Protein AF-A0A6L5Y084-F1 (afdb_monomer)

Structure (mmCIF, N/CA/C/O backbone):
data_AF-A0A6L5Y084-F1
#
_entry.id   AF-A0A6L5Y084-F1
#
loop_
_atom_site.group_PDB
_atom_site.id
_atom_site.type_symbol
_atom_site.label_atom_id
_atom_site.label_alt_id
_atom_site.label_comp_id
_atom_site.label_asym_id
_atom_site.label_entity_id
_atom_site.label_seq_id
_atom_site.pdbx_PDB_ins_code
_atom_site.Cartn_x
_atom_site.Cartn_y
_atom_site.Cartn_z
_atom_site.occupancy
_atom_site.B_iso_or_equiv
_atom_site.auth_seq_id
_atom_site.auth_comp_id
_atom_site.auth_asym_id
_atom_site.auth_atom_id
_atom_site.pdbx_PDB_model_num
ATOM 1 N N . MET A 1 1 ? 17.653 -14.597 -2.635 1.00 29.14 1 MET A N 1
ATOM 2 C CA . MET A 1 1 ? 18.923 -14.516 -1.886 1.00 29.14 1 MET A CA 1
ATOM 3 C C . MET A 1 1 ? 18.985 -13.162 -1.199 1.00 29.14 1 MET A C 1
ATOM 5 O O . MET A 1 1 ? 18.873 -12.150 -1.875 1.00 29.14 1 MET A O 1
ATOM 9 N N . LEU A 1 2 ? 19.040 -13.162 0.133 1.00 30.45 2 LEU A N 1
ATOM 10 C CA . LEU A 1 2 ? 19.112 -11.981 1.000 1.00 30.45 2 LEU A CA 1
ATOM 11 C C . LEU A 1 2 ? 20.546 -11.903 1.530 1.00 30.45 2 LEU A C 1
ATOM 13 O O . LEU A 1 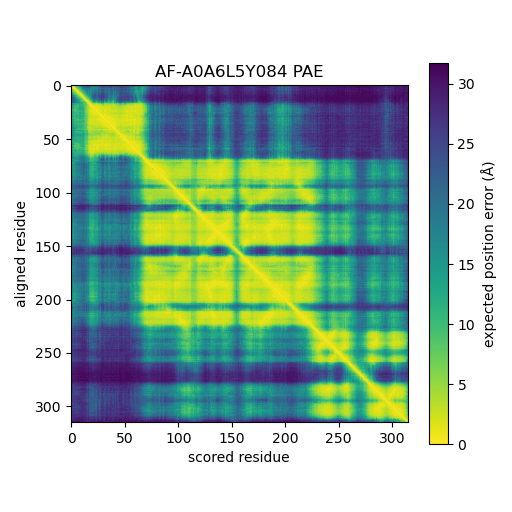2 ? 20.962 -12.820 2.231 1.00 30.45 2 LEU A O 1
ATOM 17 N N . TYR A 1 3 ? 21.288 -10.842 1.216 1.00 34.22 3 TYR A N 1
ATOM 18 C CA . TYR A 1 3 ? 22.615 -10.617 1.793 1.00 34.22 3 TYR A CA 1
ATOM 19 C C . TYR A 1 3 ? 22.660 -9.248 2.476 1.00 34.22 3 TYR A C 1
ATOM 21 O O . TYR A 1 3 ? 22.387 -8.220 1.858 1.00 34.22 3 TYR A O 1
ATOM 29 N N . GLU A 1 4 ? 22.985 -9.245 3.773 1.00 34.53 4 GLU A N 1
ATOM 30 C CA . GLU A 1 4 ? 23.315 -8.037 4.530 1.00 34.53 4 GLU A CA 1
ATOM 31 C C . GLU A 1 4 ? 24.694 -7.524 4.081 1.00 34.53 4 GLU A C 1
ATOM 33 O O . GLU A 1 4 ? 25.704 -8.200 4.268 1.00 34.53 4 GLU A O 1
ATOM 38 N N . THR A 1 5 ? 24.785 -6.306 3.544 1.00 37.38 5 THR A N 1
ATOM 39 C CA . THR A 1 5 ? 26.090 -5.655 3.344 1.00 37.38 5 THR A CA 1
ATOM 40 C C . THR A 1 5 ? 26.639 -5.198 4.700 1.00 37.38 5 THR A C 1
ATOM 42 O O . THR A 1 5 ? 26.037 -4.347 5.368 1.00 37.38 5 THR A O 1
ATOM 45 N N . TYR A 1 6 ? 27.792 -5.723 5.122 1.00 36.09 6 TYR A N 1
ATOM 46 C CA . TYR A 1 6 ? 28.496 -5.230 6.306 1.00 36.09 6 TYR A CA 1
ATOM 47 C C . TYR A 1 6 ? 29.017 -3.809 6.047 1.00 36.09 6 TYR A C 1
ATOM 49 O O . TYR A 1 6 ? 29.850 -3.586 5.174 1.00 36.09 6 TYR A O 1
ATOM 57 N N . LYS A 1 7 ? 28.551 -2.830 6.838 1.00 40.09 7 LYS A N 1
ATOM 58 C CA . LYS A 1 7 ? 29.110 -1.466 6.867 1.00 40.09 7 LYS A CA 1
ATOM 59 C C . LYS A 1 7 ? 30.552 -1.507 7.388 1.00 40.09 7 LYS A C 1
ATOM 61 O O . LYS A 1 7 ? 30.785 -1.295 8.577 1.00 40.09 7 LYS A O 1
ATOM 66 N N . LEU A 1 8 ? 31.520 -1.735 6.509 1.00 36.44 8 LEU A N 1
ATOM 67 C CA . LEU A 1 8 ? 32.935 -1.504 6.784 1.00 36.44 8 LEU A CA 1
ATOM 68 C C . LEU A 1 8 ? 33.363 -0.197 6.116 1.00 36.44 8 LEU A C 1
ATOM 70 O O . LEU A 1 8 ? 33.495 -0.111 4.903 1.00 36.44 8 LEU A O 1
ATOM 74 N N . GLY A 1 9 ? 33.573 0.830 6.943 1.00 35.22 9 GLY A N 1
ATOM 75 C CA . GLY A 1 9 ? 34.241 2.068 6.538 1.00 35.22 9 GLY A CA 1
ATOM 76 C C . GLY A 1 9 ? 33.390 3.322 6.693 1.00 35.22 9 GLY A C 1
ATOM 77 O O . GLY A 1 9 ? 32.729 3.779 5.766 1.00 35.22 9 GLY A O 1
ATOM 78 N N . LYS A 1 10 ? 33.477 3.953 7.868 1.00 38.12 10 LYS A N 1
ATOM 79 C CA . LYS A 1 10 ? 33.199 5.386 8.014 1.00 38.12 10 LYS A CA 1
ATOM 80 C C . LYS A 1 10 ? 34.168 6.150 7.104 1.00 38.12 10 LYS A C 1
ATOM 82 O O . LYS A 1 10 ? 35.310 6.339 7.495 1.00 38.12 10 LYS A O 1
ATOM 87 N N . ASN A 1 11 ? 33.719 6.631 5.948 1.00 34.44 11 ASN A N 1
ATOM 88 C CA . ASN A 1 11 ? 34.348 7.776 5.292 1.00 34.44 11 ASN A CA 1
ATOM 89 C C . ASN A 1 11 ? 33.281 8.748 4.781 1.00 34.44 11 ASN A C 1
ATOM 91 O O . ASN A 1 11 ? 32.444 8.445 3.935 1.00 34.44 11 ASN A O 1
ATOM 95 N N . ARG A 1 12 ? 33.302 9.933 5.394 1.00 35.62 12 ARG A N 1
ATOM 96 C CA . ARG A 1 12 ? 32.398 11.061 5.182 1.00 35.62 12 ARG A CA 1
ATOM 97 C C . ARG A 1 12 ? 32.746 11.780 3.864 1.00 35.62 12 ARG A C 1
ATOM 99 O O . ARG A 1 12 ? 33.407 12.804 3.925 1.00 35.62 12 ARG A O 1
ATOM 106 N N . SER A 1 13 ? 32.332 11.271 2.696 1.00 41.56 13 SER A N 1
ATOM 107 C CA . SER A 1 13 ? 32.215 12.077 1.447 1.00 41.56 13 SER A CA 1
ATOM 108 C C . SER A 1 13 ? 31.527 11.360 0.265 1.00 41.56 13 SER A C 1
ATOM 110 O O . SER A 1 13 ? 31.781 11.662 -0.897 1.00 41.56 13 SER A O 1
ATOM 112 N N . ASP A 1 14 ? 30.631 10.406 0.518 1.00 45.03 14 ASP A N 1
ATOM 113 C CA . ASP A 1 14 ? 30.193 9.428 -0.494 1.00 45.03 14 ASP A CA 1
ATOM 114 C C . ASP A 1 14 ? 28.934 9.813 -1.302 1.00 45.03 14 ASP A C 1
ATOM 116 O O . ASP A 1 14 ? 28.165 8.952 -1.718 1.00 45.03 14 ASP A O 1
ATOM 120 N N . LYS A 1 15 ? 28.688 11.109 -1.537 1.00 41.44 15 LYS A N 1
ATOM 121 C CA . LYS A 1 15 ? 27.425 11.568 -2.154 1.00 41.44 15 LYS A CA 1
ATOM 122 C C . LYS A 1 15 ? 27.292 11.326 -3.671 1.00 41.44 15 LYS A C 1
ATOM 124 O O . LYS A 1 15 ? 26.208 11.549 -4.189 1.00 41.44 15 LYS A O 1
ATOM 129 N N . LEU A 1 16 ? 28.327 10.860 -4.385 1.00 44.44 16 LEU A N 1
ATOM 130 C CA . LEU A 1 16 ? 28.289 10.716 -5.859 1.00 44.44 16 LEU A CA 1
ATOM 131 C C . LEU A 1 16 ? 29.038 9.493 -6.435 1.00 44.44 16 LEU A C 1
ATOM 133 O O . LEU A 1 16 ? 29.360 9.466 -7.622 1.00 44.44 16 LEU A O 1
ATOM 137 N N . LYS A 1 17 ? 29.350 8.459 -5.645 1.00 65.12 17 LYS A N 1
ATOM 138 C CA . LYS A 1 17 ? 30.032 7.268 -6.192 1.00 65.12 17 LYS A CA 1
ATOM 139 C C . LYS A 1 17 ? 29.009 6.231 -6.660 1.00 65.12 17 LYS A C 1
ATOM 141 O O . LYS A 1 17 ? 28.276 5.696 -5.834 1.00 65.12 17 LYS A O 1
ATOM 146 N N . LYS A 1 18 ? 28.992 5.928 -7.971 1.00 69.81 18 LYS A N 1
ATOM 147 C CA . LYS A 1 18 ? 28.146 4.883 -8.591 1.00 69.81 18 LYS A CA 1
ATOM 148 C C . LYS A 1 18 ? 28.213 3.588 -7.772 1.00 69.81 18 LYS A C 1
ATOM 150 O O . LYS A 1 18 ? 29.313 3.094 -7.531 1.00 69.81 18 LYS A O 1
ATOM 155 N N . ARG A 1 19 ? 27.081 3.049 -7.342 1.00 78.25 19 ARG A N 1
ATOM 156 C CA . ARG A 1 19 ? 27.010 1.722 -6.720 1.00 78.25 19 ARG A CA 1
ATOM 157 C C . ARG A 1 19 ? 26.674 0.684 -7.783 1.00 78.25 19 ARG A C 1
ATOM 159 O O . ARG A 1 19 ? 26.378 1.073 -8.909 1.00 78.25 19 ARG A O 1
ATOM 166 N N . TYR A 1 20 ? 26.831 -0.591 -7.453 1.00 77.38 20 TYR A N 1
ATOM 167 C CA . TYR A 1 20 ? 26.585 -1.670 -8.404 1.00 77.38 20 TYR A CA 1
ATOM 168 C C . TYR A 1 20 ? 25.657 -2.725 -7.816 1.00 77.38 20 TYR A C 1
ATOM 170 O O . TYR A 1 20 ? 25.807 -3.120 -6.660 1.00 77.38 20 TYR A O 1
ATOM 178 N N . THR A 1 21 ? 24.725 -3.212 -8.618 1.00 74.44 21 THR A N 1
ATOM 179 C CA . THR A 1 21 ? 24.051 -4.486 -8.357 1.00 74.44 21 THR A CA 1
ATOM 180 C C . THR A 1 21 ? 25.034 -5.649 -8.528 1.00 74.44 21 THR A C 1
ATOM 182 O O . THR A 1 21 ? 26.086 -5.498 -9.157 1.00 74.44 21 THR A O 1
ATOM 185 N N . TYR A 1 22 ? 24.718 -6.812 -7.954 1.00 77.00 22 TYR A N 1
ATOM 186 C CA . TYR A 1 22 ? 25.549 -7.999 -8.165 1.00 77.00 22 TYR A CA 1
ATOM 187 C C . TYR A 1 22 ? 25.522 -8.407 -9.641 1.00 77.00 22 TYR A C 1
ATOM 189 O O . TYR A 1 22 ? 26.571 -8.673 -10.218 1.00 77.00 22 TYR A O 1
ATOM 197 N N . GLU A 1 23 ? 24.349 -8.341 -10.274 1.00 78.06 23 GLU A N 1
ATOM 198 C CA . GLU A 1 23 ? 24.152 -8.676 -11.684 1.00 78.06 23 GLU A CA 1
ATOM 199 C C . GLU A 1 23 ? 24.981 -7.772 -12.614 1.00 78.06 23 GLU A C 1
ATOM 201 O O . GLU A 1 23 ? 25.592 -8.253 -13.566 1.00 78.06 23 GLU A O 1
ATOM 206 N N . GLU A 1 24 ? 25.076 -6.468 -12.325 1.00 81.81 24 GLU A N 1
ATOM 207 C CA . GLU A 1 24 ? 25.966 -5.566 -13.067 1.00 81.81 24 GLU A CA 1
ATOM 208 C C . GLU A 1 24 ? 27.441 -5.957 -12.922 1.00 81.81 24 GLU A C 1
ATOM 210 O O . GLU A 1 24 ? 28.184 -5.858 -13.892 1.00 81.81 24 GLU A O 1
ATOM 215 N N . LEU A 1 25 ? 27.890 -6.370 -11.730 1.00 87.25 25 LEU A N 1
ATOM 216 C CA . LEU A 1 25 ? 29.284 -6.780 -11.509 1.00 87.25 25 LEU A CA 1
ATOM 217 C C . LEU A 1 25 ? 29.591 -8.133 -12.156 1.00 87.25 25 LEU A C 1
ATOM 219 O O . LEU A 1 25 ? 30.671 -8.308 -12.712 1.00 87.25 25 LEU A O 1
ATOM 223 N N . GLU A 1 26 ? 28.648 -9.068 -12.123 1.00 88.12 26 GLU A N 1
ATOM 224 C CA . GLU A 1 26 ? 28.760 -10.384 -12.755 1.00 88.12 26 GLU A CA 1
ATOM 225 C C . GLU A 1 26 ? 28.904 -10.275 -14.285 1.00 88.12 26 GLU A C 1
ATOM 227 O O . GLU A 1 26 ? 29.703 -10.988 -14.903 1.00 88.12 26 GLU A O 1
ATOM 232 N N . GLN A 1 27 ? 28.189 -9.323 -14.895 1.00 89.94 27 GLN A N 1
ATOM 233 C CA . GLN A 1 27 ? 28.245 -9.042 -16.333 1.00 89.94 27 GLN A CA 1
ATOM 234 C C . GLN A 1 27 ? 29.548 -8.370 -16.789 1.00 89.94 27 GLN A C 1
ATOM 236 O O . GLN A 1 27 ? 29.848 -8.381 -17.983 1.00 89.94 27 GLN A O 1
ATOM 241 N N . LEU A 1 28 ? 30.333 -7.784 -15.880 1.00 91.62 28 LEU A N 1
ATOM 242 C CA . LEU A 1 28 ? 31.595 -7.134 -16.231 1.00 91.62 28 LEU A CA 1
ATOM 243 C C . LEU A 1 28 ? 32.721 -8.145 -16.425 1.00 91.62 28 LEU A C 1
ATOM 245 O O . LEU A 1 28 ? 32.875 -9.113 -15.684 1.00 91.62 28 LEU A O 1
ATOM 249 N N . GLU A 1 29 ? 33.598 -7.866 -17.380 1.00 92.19 29 GLU A N 1
ATOM 250 C CA . GLU A 1 29 ? 34.796 -8.665 -17.590 1.00 92.19 29 GLU A CA 1
ATOM 251 C C . GLU A 1 29 ? 35.866 -8.381 -16.531 1.00 92.19 29 GLU A C 1
ATOM 253 O O . GLU A 1 29 ? 35.972 -7.283 -15.978 1.00 92.19 29 GLU A O 1
ATOM 258 N N . LEU A 1 30 ? 36.723 -9.369 -16.262 1.00 92.12 30 LEU A N 1
ATOM 259 C CA . LEU A 1 30 ? 37.747 -9.289 -15.214 1.00 92.12 30 LEU A CA 1
ATOM 260 C C . LEU A 1 30 ? 38.636 -8.021 -15.295 1.00 92.12 30 LEU A C 1
ATOM 262 O O . LEU A 1 30 ? 38.899 -7.415 -14.250 1.00 92.12 30 LEU A O 1
ATOM 266 N N . PRO A 1 31 ? 39.071 -7.540 -16.482 1.00 93.19 31 PRO A N 1
ATOM 267 C CA . PRO A 1 31 ? 39.788 -6.267 -16.590 1.00 93.19 31 PRO A CA 1
ATOM 268 C C . PRO A 1 31 ? 38.969 -5.054 -16.123 1.00 93.19 31 PRO A C 1
ATOM 270 O O . PRO A 1 31 ? 39.531 -4.128 -15.536 1.00 93.19 31 PRO A O 1
ATOM 273 N N . GLN A 1 32 ? 37.652 -5.058 -16.338 1.00 90.62 32 GLN A N 1
ATOM 274 C CA . GLN A 1 32 ? 36.747 -3.987 -15.912 1.00 90.62 32 GLN A CA 1
ATOM 275 C C . GLN A 1 32 ? 36.559 -4.002 -14.389 1.00 90.62 32 GLN A C 1
ATOM 277 O O . GLN A 1 32 ? 36.646 -2.949 -13.756 1.00 90.62 32 GLN A O 1
ATOM 282 N N . LEU A 1 33 ? 36.424 -5.182 -13.775 1.00 91.44 33 LEU A N 1
ATOM 283 C CA . LEU A 1 33 ? 36.388 -5.327 -12.313 1.00 91.44 33 LEU A CA 1
ATOM 284 C C . LEU A 1 33 ? 37.692 -4.837 -11.656 1.00 91.44 33 LEU A C 1
ATOM 286 O O . LEU A 1 33 ? 37.669 -4.078 -10.686 1.00 91.44 33 LEU A O 1
ATOM 290 N N . ARG A 1 34 ? 38.854 -5.163 -12.239 1.00 90.94 34 ARG A N 1
ATOM 291 C CA . ARG A 1 34 ? 40.155 -4.625 -11.791 1.00 90.94 34 ARG A CA 1
ATOM 292 C C . ARG A 1 34 ? 40.239 -3.108 -11.929 1.00 90.94 34 ARG A C 1
ATOM 294 O O . ARG A 1 34 ? 40.791 -2.440 -11.052 1.00 90.94 34 ARG A O 1
ATOM 301 N N . ALA A 1 35 ? 39.702 -2.561 -13.020 1.00 89.50 35 ALA A N 1
ATOM 302 C CA . ALA A 1 35 ? 39.654 -1.120 -13.232 1.00 89.50 35 ALA A CA 1
ATOM 303 C C . ALA A 1 35 ? 38.813 -0.427 -12.151 1.00 89.50 35 ALA A C 1
ATOM 305 O O . ALA A 1 35 ? 39.212 0.633 -11.673 1.00 89.50 35 ALA A O 1
ATOM 306 N N . ILE A 1 36 ? 37.717 -1.043 -11.689 1.00 88.44 36 ILE A N 1
ATOM 307 C CA . ILE A 1 36 ? 36.928 -0.539 -10.554 1.00 88.44 36 ILE A CA 1
ATOM 308 C C . ILE A 1 36 ? 37.785 -0.471 -9.283 1.00 88.44 36 ILE A C 1
ATOM 310 O O . ILE A 1 36 ? 37.822 0.586 -8.648 1.00 88.44 36 ILE A O 1
ATOM 314 N N . CYS A 1 37 ? 38.517 -1.539 -8.941 1.00 86.62 37 CYS A N 1
ATOM 315 C CA . CYS A 1 37 ? 39.417 -1.538 -7.780 1.00 86.62 37 CYS A CA 1
ATOM 316 C C . CYS A 1 37 ? 40.468 -0.425 -7.872 1.00 86.62 37 CYS A C 1
ATOM 318 O O . CYS A 1 37 ? 40.666 0.325 -6.915 1.00 86.62 37 CYS A O 1
ATOM 320 N N . LYS A 1 38 ? 41.108 -0.280 -9.040 1.00 86.25 38 LYS A N 1
ATOM 321 C CA . LYS A 1 38 ? 42.157 0.718 -9.282 1.00 86.25 38 LYS A CA 1
ATOM 322 C C . LYS A 1 38 ? 41.618 2.147 -9.201 1.00 86.25 38 LYS A C 1
ATOM 324 O O . LYS A 1 38 ? 42.157 2.962 -8.458 1.00 86.25 38 LYS A O 1
ATOM 329 N N . ASN A 1 39 ? 40.536 2.438 -9.921 1.00 85.75 39 ASN A N 1
ATOM 330 C CA . ASN A 1 39 ? 39.954 3.780 -10.012 1.00 85.75 39 ASN A CA 1
ATOM 331 C C . ASN A 1 39 ? 39.385 4.259 -8.673 1.00 85.75 39 ASN A C 1
ATOM 333 O O . ASN A 1 39 ? 39.294 5.460 -8.433 1.00 85.75 39 ASN A O 1
ATOM 337 N N . ARG A 1 40 ? 38.995 3.326 -7.798 1.00 78.00 40 ARG A N 1
ATOM 338 C CA . ARG A 1 40 ? 38.419 3.624 -6.480 1.00 78.00 40 ARG A CA 1
ATOM 339 C C . ARG A 1 40 ? 39.368 3.364 -5.315 1.00 78.00 40 ARG A C 1
ATOM 341 O O . ARG A 1 40 ? 38.932 3.456 -4.170 1.00 78.00 40 ARG A O 1
ATOM 348 N N . ALA A 1 41 ? 40.635 3.058 -5.599 1.00 84.12 41 ALA A N 1
ATOM 349 C CA . ALA A 1 41 ? 41.658 2.734 -4.606 1.00 84.12 41 ALA A CA 1
ATOM 350 C C . ALA A 1 41 ? 41.212 1.659 -3.586 1.00 84.12 41 ALA A C 1
ATOM 352 O O . ALA A 1 41 ? 41.511 1.750 -2.395 1.00 84.12 41 ALA A O 1
ATOM 353 N N . ILE A 1 42 ? 40.483 0.640 -4.052 1.00 83.19 42 ILE A N 1
ATOM 354 C CA . ILE A 1 42 ? 40.005 -0.475 -3.226 1.00 83.19 42 ILE A CA 1
ATOM 355 C C . ILE A 1 42 ? 41.136 -1.489 -3.098 1.00 83.19 42 ILE A C 1
ATOM 357 O O . ILE A 1 42 ? 41.613 -2.029 -4.097 1.00 83.19 42 ILE A O 1
ATOM 361 N N . LYS A 1 43 ? 41.565 -1.752 -1.863 1.00 85.06 43 LYS A N 1
ATOM 362 C CA . LYS A 1 43 ? 42.566 -2.780 -1.570 1.00 85.06 43 LYS A CA 1
ATOM 363 C C . LYS A 1 43 ? 41.875 -4.133 -1.437 1.00 85.06 43 LYS A C 1
ATOM 365 O O . LYS A 1 43 ? 41.033 -4.299 -0.558 1.00 85.06 43 LYS A O 1
ATOM 370 N N . THR A 1 44 ? 42.232 -5.085 -2.293 1.00 82.00 44 THR A N 1
ATOM 371 C CA . THR A 1 44 ? 41.779 -6.472 -2.159 1.00 82.00 44 THR A CA 1
ATOM 372 C C . THR A 1 44 ? 42.526 -7.170 -1.010 1.00 82.00 44 THR A C 1
ATOM 374 O O . THR A 1 44 ? 43.700 -6.868 -0.785 1.00 82.00 44 THR A O 1
ATOM 377 N N . PRO A 1 45 ? 41.886 -8.105 -0.281 1.00 79.38 45 PRO A N 1
ATOM 378 C CA . PRO A 1 45 ? 42.521 -8.892 0.780 1.00 79.38 45 PRO A CA 1
ATOM 379 C C . PRO A 1 45 ? 43.743 -9.687 0.309 1.00 79.38 45 PRO A C 1
ATOM 381 O O . PRO A 1 45 ? 44.709 -9.835 1.052 1.00 79.38 45 PRO A O 1
ATOM 384 N N . THR A 1 46 ? 43.712 -10.177 -0.934 1.00 84.50 46 THR A N 1
ATOM 385 C CA . THR A 1 46 ? 44.815 -10.904 -1.569 1.00 84.50 46 THR A CA 1
ATOM 386 C C . THR A 1 46 ? 45.007 -10.450 -3.017 1.00 84.50 46 THR A C 1
ATOM 388 O O . THR A 1 46 ? 44.099 -9.903 -3.652 1.00 84.50 46 THR A O 1
ATOM 391 N N . VAL A 1 47 ? 46.210 -10.674 -3.555 1.00 81.50 47 VAL A N 1
ATOM 392 C CA . VAL A 1 47 ? 46.521 -10.433 -4.977 1.00 81.50 47 VAL A CA 1
ATOM 393 C C . VAL A 1 47 ? 45.831 -11.473 -5.865 1.00 81.50 47 VAL A C 1
ATOM 395 O O . VAL A 1 47 ? 45.397 -11.153 -6.967 1.00 81.50 47 VAL A O 1
ATOM 398 N N . GLU A 1 48 ? 45.664 -12.699 -5.368 1.00 84.62 48 GLU A N 1
ATOM 399 C CA . GLU A 1 48 ? 44.976 -13.796 -6.061 1.00 84.62 48 GLU A CA 1
ATOM 400 C C . GLU A 1 48 ? 43.514 -13.469 -6.373 1.00 84.62 48 GLU A C 1
ATOM 402 O O . GLU A 1 48 ? 43.032 -13.812 -7.452 1.00 84.62 48 GLU A O 1
ATOM 407 N N . LEU A 1 49 ? 42.840 -12.727 -5.487 1.00 84.12 49 LEU A N 1
ATOM 408 C CA . LEU A 1 49 ? 41.466 -12.272 -5.693 1.00 84.12 49 LEU A CA 1
ATOM 409 C C . LEU A 1 49 ? 41.316 -11.431 -6.971 1.00 84.12 49 LEU A C 1
ATOM 411 O O . LEU A 1 49 ? 40.296 -11.507 -7.644 1.00 84.12 49 LEU A O 1
ATOM 415 N N . LEU A 1 50 ? 42.353 -10.685 -7.380 1.00 86.25 50 LEU A N 1
ATOM 416 C CA . LEU A 1 50 ? 42.326 -9.909 -8.627 1.00 86.25 50 LEU A CA 1
ATOM 417 C C . LEU A 1 50 ? 42.284 -10.795 -9.878 1.00 86.25 50 LEU A C 1
ATOM 419 O O . LEU A 1 50 ? 42.015 -10.287 -10.965 1.00 86.25 50 LEU A O 1
ATOM 423 N N . ASN A 1 51 ? 42.573 -12.093 -9.771 1.00 89.19 51 ASN A N 1
ATOM 424 C CA . ASN A 1 51 ? 42.600 -13.036 -10.891 1.00 89.19 51 ASN A CA 1
ATOM 425 C C . ASN A 1 51 ? 41.344 -13.907 -11.001 1.00 89.19 51 ASN A C 1
ATOM 427 O O . ASN A 1 51 ? 41.237 -14.670 -11.957 1.00 89.19 51 ASN A O 1
ATOM 431 N N . LYS A 1 52 ? 40.382 -13.770 -10.084 1.00 90.50 52 LYS A N 1
ATOM 432 C CA . LYS A 1 52 ? 39.179 -14.603 -10.039 1.00 90.50 52 LYS A CA 1
ATOM 433 C C . LYS A 1 52 ? 37.931 -13.746 -10.228 1.00 90.50 52 LYS A C 1
ATOM 435 O O . LYS A 1 52 ? 37.563 -13.000 -9.330 1.00 90.50 52 LYS A O 1
ATOM 440 N N . LYS A 1 53 ? 37.296 -13.829 -11.405 1.00 91.31 53 LYS A N 1
ATOM 441 C CA . LYS A 1 53 ? 36.155 -12.971 -11.791 1.00 91.31 53 LYS A CA 1
ATOM 442 C C . LYS A 1 53 ? 35.014 -13.029 -10.774 1.00 91.31 53 LYS A C 1
ATOM 444 O O . LYS A 1 53 ? 34.625 -11.982 -10.271 1.00 91.31 53 LYS A O 1
ATOM 449 N N . GLU A 1 54 ? 34.542 -14.227 -10.444 1.00 87.88 54 GLU A N 1
ATOM 450 C CA . GLU A 1 54 ? 33.407 -14.433 -9.531 1.00 87.88 54 GLU A CA 1
ATOM 451 C C . GLU A 1 54 ? 33.711 -13.939 -8.109 1.00 87.88 54 GLU A C 1
ATOM 453 O O . GLU A 1 54 ? 32.960 -13.135 -7.561 1.00 87.88 54 GLU A O 1
ATOM 458 N N . GLU A 1 55 ? 34.856 -14.330 -7.537 1.00 87.88 55 GLU A N 1
ATOM 459 C CA . GLU A 1 55 ? 35.259 -13.894 -6.190 1.00 87.88 55 GLU A CA 1
ATOM 460 C C . GLU A 1 55 ? 35.521 -12.374 -6.128 1.00 87.88 55 GLU A C 1
ATOM 462 O O . GLU A 1 55 ? 35.244 -11.728 -5.117 1.00 87.88 55 GLU A O 1
ATOM 467 N N . LEU A 1 56 ? 36.028 -11.771 -7.211 1.00 90.06 56 LEU A N 1
ATOM 468 C CA . LEU A 1 56 ? 36.233 -10.325 -7.295 1.00 90.06 56 LEU A CA 1
ATOM 469 C C . LEU A 1 56 ? 34.914 -9.560 -7.441 1.00 90.06 56 LEU A C 1
ATOM 471 O O . LEU A 1 56 ? 34.780 -8.491 -6.847 1.00 90.06 56 LEU A O 1
ATOM 475 N N . ALA A 1 57 ? 33.959 -10.084 -8.216 1.00 86.69 57 ALA A N 1
ATOM 476 C CA . ALA A 1 57 ? 32.615 -9.525 -8.334 1.00 86.69 57 ALA A CA 1
ATOM 477 C C . ALA A 1 57 ? 31.898 -9.562 -6.979 1.00 86.69 57 ALA A C 1
ATOM 479 O O . ALA A 1 57 ? 31.366 -8.541 -6.546 1.00 86.69 57 ALA A O 1
ATOM 480 N N . ASP A 1 58 ? 31.982 -10.685 -6.263 1.00 82.31 58 ASP A N 1
ATOM 481 C CA . ASP A 1 58 ? 31.431 -10.822 -4.917 1.00 82.31 58 ASP A CA 1
ATOM 482 C C . ASP A 1 58 ? 32.082 -9.845 -3.928 1.00 82.31 58 ASP A C 1
ATOM 484 O O . ASP A 1 58 ? 31.395 -9.072 -3.258 1.00 82.31 58 ASP A O 1
ATOM 488 N N . PHE A 1 59 ? 33.413 -9.765 -3.901 1.00 86.31 59 PHE A N 1
ATOM 489 C CA . PHE A 1 59 ? 34.129 -8.797 -3.068 1.00 86.31 59 PHE A CA 1
ATOM 490 C C . PHE A 1 59 ? 33.753 -7.339 -3.386 1.00 86.31 59 PHE A C 1
ATOM 492 O O . PHE A 1 59 ? 33.538 -6.527 -2.480 1.00 86.31 59 PHE A O 1
ATOM 499 N N . LEU A 1 60 ? 33.657 -6.990 -4.672 1.00 85.88 60 LEU A N 1
ATOM 500 C CA . LEU A 1 60 ? 33.255 -5.654 -5.106 1.00 85.88 60 LEU A CA 1
ATOM 501 C C . LEU A 1 60 ? 31.803 -5.353 -4.755 1.00 85.88 60 LEU A C 1
ATOM 503 O O . LEU A 1 60 ? 31.517 -4.217 -4.386 1.00 85.88 60 LEU A O 1
ATOM 507 N N . TYR A 1 61 ? 30.907 -6.334 -4.811 1.00 80.69 61 TYR A N 1
ATOM 508 C CA . TYR A 1 61 ? 29.526 -6.171 -4.372 1.00 80.69 61 TYR A CA 1
ATOM 509 C C . TYR A 1 61 ? 29.451 -5.930 -2.861 1.00 80.69 61 TYR A C 1
ATOM 511 O O . TYR A 1 61 ? 28.764 -5.019 -2.408 1.00 80.69 61 TYR A O 1
ATOM 519 N N . HIS A 1 62 ? 30.250 -6.638 -2.063 1.00 75.31 62 HIS A N 1
ATOM 520 C CA . HIS A 1 62 ? 30.349 -6.373 -0.627 1.00 75.31 62 HIS A CA 1
ATOM 521 C C . HIS A 1 62 ? 30.866 -4.956 -0.311 1.00 75.31 62 HIS A C 1
ATOM 523 O O . HIS A 1 62 ? 30.470 -4.367 0.695 1.00 75.31 62 HIS A O 1
ATOM 529 N N . TYR A 1 63 ? 31.732 -4.392 -1.163 1.00 75.81 63 TYR A N 1
ATOM 530 C CA . TYR A 1 63 ? 32.359 -3.082 -0.943 1.00 75.81 63 TYR A CA 1
ATOM 531 C C . TYR A 1 63 ? 31.598 -1.899 -1.578 1.00 75.81 63 TYR A C 1
ATOM 533 O O . TYR A 1 63 ? 31.607 -0.790 -1.044 1.00 75.81 63 TYR A O 1
ATOM 541 N N . LEU A 1 64 ? 30.967 -2.106 -2.736 1.00 79.81 64 LEU A N 1
ATOM 542 C CA . LEU A 1 64 ? 30.332 -1.082 -3.582 1.00 79.81 64 LEU A CA 1
ATOM 543 C C . LEU A 1 64 ?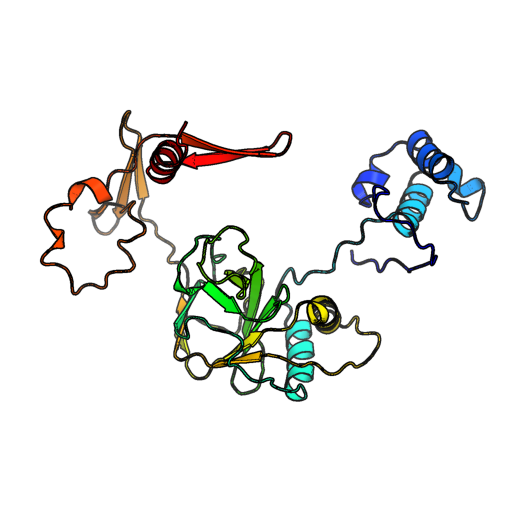 28.876 -1.394 -3.933 1.00 79.81 64 LEU A C 1
ATOM 545 O O . LEU A 1 64 ? 28.293 -0.687 -4.764 1.00 79.81 64 LEU A O 1
ATOM 549 N N . GLY A 1 65 ? 28.318 -2.447 -3.344 1.00 70.75 65 GLY A N 1
ATOM 550 C CA . GLY A 1 65 ? 26.963 -2.898 -3.597 1.00 70.75 65 GLY A CA 1
ATOM 551 C C . GLY A 1 65 ? 25.968 -1.756 -3.471 1.00 70.75 65 GLY A C 1
ATOM 552 O O . GLY A 1 65 ? 26.064 -0.905 -2.576 1.00 70.75 65 GLY A O 1
ATOM 553 N N . GLU A 1 66 ? 25.007 -1.714 -4.387 1.00 60.88 66 GLU A N 1
ATOM 554 C CA . GLU A 1 66 ? 23.811 -0.917 -4.185 1.00 60.88 66 GLU A CA 1
ATOM 555 C C . GLU A 1 66 ? 23.204 -1.310 -2.843 1.00 60.88 66 GLU A C 1
ATOM 557 O O . GLU A 1 66 ? 22.875 -2.471 -2.600 1.00 60.88 66 GLU A O 1
ATOM 562 N N . ILE A 1 67 ? 23.058 -0.326 -1.952 1.00 55.31 67 ILE A N 1
ATOM 563 C CA . ILE A 1 67 ? 22.212 -0.532 -0.784 1.00 55.31 67 ILE A CA 1
ATOM 564 C C . ILE A 1 67 ? 20.805 -0.464 -1.347 1.00 55.31 67 ILE A C 1
ATOM 566 O O . ILE A 1 67 ? 20.257 0.623 -1.518 1.00 55.31 67 ILE A O 1
ATOM 570 N N . ARG A 1 68 ? 20.251 -1.624 -1.692 1.00 53.97 68 ARG A N 1
ATOM 571 C CA . ARG A 1 68 ? 18.812 -1.732 -1.866 1.00 53.97 68 ARG A CA 1
ATOM 572 C C . ARG A 1 68 ? 18.219 -1.538 -0.482 1.00 53.97 68 ARG A C 1
ATOM 574 O O . ARG A 1 68 ? 18.515 -2.301 0.439 1.00 53.97 68 ARG A O 1
ATOM 581 N N . GLU A 1 69 ? 17.440 -0.477 -0.316 1.00 62.38 69 GLU A N 1
ATOM 582 C CA . GLU A 1 69 ? 16.582 -0.375 0.854 1.00 62.38 69 GLU A CA 1
ATOM 583 C C . GLU A 1 69 ? 15.714 -1.629 0.867 1.00 62.38 69 GLU A C 1
ATOM 585 O O . GLU A 1 69 ? 15.045 -1.950 -0.117 1.00 62.38 69 GLU A O 1
ATOM 590 N N . ILE A 1 70 ? 15.813 -2.402 1.947 1.00 71.06 70 ILE A N 1
ATOM 591 C CA . ILE A 1 70 ? 14.986 -3.590 2.104 1.00 71.06 70 ILE A CA 1
ATOM 592 C C . ILE A 1 70 ? 13.543 -3.089 2.113 1.00 71.06 70 ILE A C 1
ATOM 594 O O . ILE A 1 70 ? 13.208 -2.170 2.860 1.00 71.06 70 ILE A O 1
ATOM 598 N N . GLN A 1 71 ? 12.710 -3.674 1.259 1.00 82.75 71 GLN A N 1
ATOM 599 C CA . GLN A 1 71 ? 11.300 -3.333 1.117 1.00 82.75 71 GLN A CA 1
ATOM 600 C C . GLN A 1 71 ? 10.441 -4.545 1.456 1.00 82.75 71 GLN A C 1
ATOM 602 O O . GLN A 1 71 ? 10.842 -5.693 1.251 1.00 82.75 71 GLN A O 1
ATOM 607 N N . ILE A 1 72 ? 9.237 -4.297 1.959 1.00 86.38 72 ILE A N 1
ATOM 608 C CA . ILE A 1 72 ? 8.201 -5.323 2.069 1.00 86.38 72 ILE A CA 1
ATOM 609 C C . ILE A 1 72 ? 7.656 -5.569 0.663 1.00 86.38 72 ILE A C 1
ATOM 611 O O . ILE A 1 72 ? 7.020 -4.691 0.077 1.00 86.38 72 ILE A O 1
ATOM 615 N N . VAL A 1 73 ? 7.969 -6.739 0.102 1.00 82.94 73 VAL A N 1
ATOM 616 C CA . VAL A 1 73 ? 7.626 -7.096 -1.287 1.00 82.94 73 VAL A CA 1
ATOM 617 C C . VAL A 1 73 ? 6.419 -8.022 -1.384 1.00 82.94 73 VAL A C 1
ATOM 619 O O . VAL A 1 73 ? 5.753 -8.047 -2.416 1.00 82.94 73 VAL A O 1
ATOM 622 N N . SER A 1 74 ? 6.134 -8.768 -0.319 1.00 86.94 74 SER A N 1
ATOM 623 C CA . SER A 1 74 ? 5.020 -9.703 -0.236 1.00 86.94 74 SER A CA 1
ATOM 624 C C . SER A 1 74 ? 4.637 -9.959 1.215 1.00 86.94 74 SER A C 1
ATOM 626 O O . SER A 1 74 ? 5.420 -9.730 2.135 1.00 86.94 74 SER A O 1
ATOM 628 N N . TRP A 1 75 ? 3.435 -10.487 1.388 1.00 89.88 75 TRP A N 1
ATOM 629 C CA . TRP A 1 75 ? 2.876 -10.950 2.637 1.00 89.88 75 TRP A CA 1
ATOM 630 C C . TRP A 1 75 ? 3.590 -12.211 3.125 1.00 89.88 75 TRP A C 1
ATOM 632 O O . TRP A 1 75 ? 3.727 -13.186 2.383 1.00 89.88 75 TRP A O 1
ATOM 642 N N . GLY A 1 76 ? 3.974 -12.200 4.394 1.00 92.12 76 GLY A N 1
ATOM 643 C CA . GLY A 1 76 ? 4.419 -13.348 5.164 1.00 92.12 76 GLY A CA 1
ATOM 644 C C . GLY A 1 76 ? 3.644 -13.427 6.482 1.00 92.12 76 GLY A C 1
ATOM 645 O O . GLY A 1 76 ? 3.470 -12.422 7.181 1.00 92.12 76 GLY A O 1
ATOM 646 N N . GLU A 1 77 ? 3.111 -14.608 6.798 1.00 92.56 77 GLU A N 1
ATOM 647 C CA . GLU A 1 77 ? 2.285 -14.834 7.997 1.00 92.56 77 GLU A CA 1
ATOM 648 C C . GLU A 1 77 ? 3.104 -14.676 9.287 1.00 92.56 77 GLU A C 1
ATOM 650 O O . GLU A 1 77 ? 2.645 -14.084 10.267 1.00 92.56 77 GLU A O 1
ATOM 655 N N . GLU A 1 78 ? 4.346 -15.164 9.293 1.00 93.31 78 GLU A N 1
ATOM 656 C CA . GLU A 1 78 ? 5.220 -15.064 10.460 1.00 93.31 78 GLU A CA 1
ATOM 657 C C . GLU A 1 78 ? 5.735 -13.629 10.643 1.00 93.31 78 GLU A C 1
ATOM 659 O O . GLU A 1 78 ? 5.744 -13.093 11.756 1.00 93.31 78 GLU A O 1
ATOM 664 N N . GLU A 1 79 ? 6.117 -12.989 9.541 1.00 93.69 79 GLU A N 1
ATOM 665 C CA . GLU A 1 79 ? 6.622 -11.623 9.457 1.00 93.69 79 GLU A CA 1
ATOM 666 C C . GLU A 1 79 ? 5.567 -10.609 9.919 1.00 93.69 79 GLU A C 1
ATOM 668 O O . GLU A 1 79 ? 5.820 -9.766 10.788 1.00 93.69 79 GLU A O 1
ATOM 673 N N . SER A 1 80 ? 4.337 -10.736 9.415 1.00 93.69 80 SER A N 1
ATOM 674 C CA . SER A 1 80 ? 3.202 -9.909 9.845 1.00 93.69 80 SER A CA 1
ATOM 675 C C . SER A 1 80 ? 2.832 -10.154 11.311 1.00 93.69 80 SER A C 1
ATOM 677 O O . SER A 1 80 ? 2.604 -9.196 12.055 1.00 93.69 80 SER A O 1
ATOM 679 N N . SER A 1 81 ? 2.852 -11.405 11.780 1.00 94.06 81 SER A N 1
ATOM 680 C CA . SER A 1 81 ? 2.611 -11.743 13.191 1.00 94.06 81 SER A CA 1
ATOM 681 C C . SER A 1 81 ? 3.681 -11.162 14.119 1.00 94.06 81 SER A C 1
ATOM 683 O O . SER A 1 81 ? 3.389 -10.729 15.238 1.00 94.06 81 SER A O 1
ATOM 685 N N . ARG A 1 82 ? 4.941 -11.135 13.676 1.00 93.56 82 ARG A N 1
ATOM 686 C CA . ARG A 1 82 ? 6.063 -10.521 14.398 1.00 93.56 82 ARG A CA 1
ATOM 687 C C . ARG A 1 82 ? 5.874 -9.019 14.547 1.00 93.56 82 ARG A C 1
ATOM 689 O O . ARG A 1 82 ? 5.954 -8.512 15.667 1.00 93.56 82 ARG A O 1
ATOM 696 N N . LEU A 1 83 ? 5.546 -8.331 13.455 1.00 93.19 83 LEU A N 1
ATOM 697 C CA . LEU A 1 83 ? 5.266 -6.900 13.490 1.00 93.19 83 LEU A CA 1
ATOM 698 C C . LEU A 1 83 ? 4.030 -6.589 14.354 1.00 93.19 83 LEU A C 1
ATOM 700 O O . LEU A 1 83 ? 4.102 -5.715 15.215 1.00 93.19 83 LEU A O 1
ATOM 704 N N . SER A 1 84 ? 2.956 -7.378 14.234 1.00 94.69 84 SER A N 1
ATOM 705 C CA . SER A 1 84 ? 1.736 -7.257 15.055 1.00 94.69 84 SER A CA 1
ATOM 706 C C . SER A 1 84 ? 2.028 -7.365 16.557 1.00 94.69 84 SER A C 1
ATOM 708 O O . SER A 1 84 ? 1.538 -6.567 17.354 1.00 94.69 84 SER A O 1
ATOM 710 N N . ARG A 1 85 ? 2.883 -8.312 16.978 1.00 92.81 85 ARG A N 1
ATOM 711 C CA . ARG A 1 85 ? 3.306 -8.434 18.387 1.00 92.81 85 ARG A CA 1
ATOM 712 C C . ARG A 1 85 ? 4.025 -7.187 18.891 1.00 92.81 85 ARG A C 1
ATOM 714 O O . ARG A 1 85 ? 3.819 -6.801 20.038 1.00 92.81 85 ARG A O 1
ATOM 721 N N . LYS A 1 86 ? 4.852 -6.559 18.053 1.00 90.88 86 LYS A N 1
ATOM 722 C CA . LYS A 1 86 ? 5.564 -5.335 18.434 1.00 90.88 86 LYS A CA 1
ATOM 723 C C . LYS A 1 86 ? 4.622 -4.126 18.500 1.00 90.88 86 LYS A C 1
ATOM 725 O O . LYS A 1 86 ? 4.793 -3.292 19.381 1.00 90.88 86 LYS A O 1
AT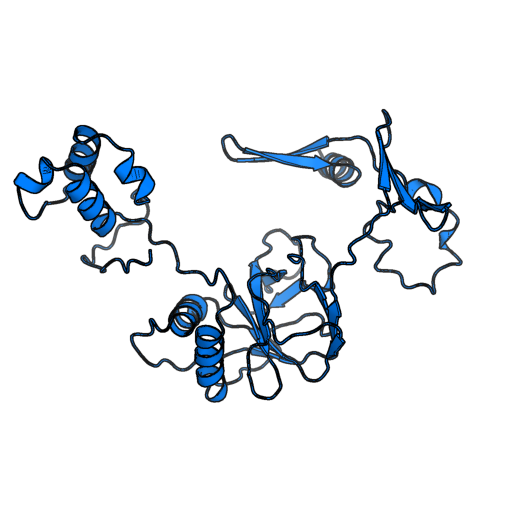OM 730 N N . LEU A 1 87 ? 3.601 -4.066 17.640 1.00 92.06 87 LEU A N 1
ATOM 731 C CA . LEU A 1 87 ? 2.592 -2.996 17.638 1.00 92.06 87 LEU A CA 1
ATOM 732 C C . LEU A 1 87 ? 1.695 -2.994 18.879 1.00 92.06 87 LEU A C 1
ATOM 734 O O . LEU A 1 87 ? 1.310 -1.925 19.340 1.00 92.06 87 LEU A O 1
ATOM 738 N N . LYS A 1 88 ? 1.411 -4.163 19.467 1.00 91.25 88 LYS A N 1
ATOM 739 C CA . LYS A 1 88 ? 0.609 -4.273 20.702 1.00 91.25 88 LYS A CA 1
ATOM 740 C C . LYS A 1 88 ? 1.198 -3.505 21.892 1.00 91.25 88 LYS A C 1
ATOM 742 O O . LYS A 1 88 ? 0.453 -3.109 22.776 1.00 91.25 88 LYS A O 1
ATOM 747 N N . ASN A 1 89 ? 2.514 -3.291 21.898 1.00 87.88 89 ASN A N 1
ATOM 748 C CA . ASN A 1 89 ? 3.228 -2.562 22.951 1.00 87.88 89 ASN A CA 1
ATOM 749 C C . ASN A 1 89 ? 3.699 -1.169 22.493 1.00 87.88 89 ASN A C 1
ATOM 751 O O . ASN A 1 89 ? 4.507 -0.541 23.174 1.00 87.88 89 ASN A O 1
ATOM 755 N N . ALA A 1 90 ? 3.281 -0.725 21.307 1.00 88.62 90 ALA A N 1
ATOM 756 C CA . ALA A 1 90 ? 3.718 0.529 20.711 1.00 88.62 90 ALA A CA 1
ATOM 757 C C . ALA A 1 90 ? 2.774 1.682 21.076 1.00 88.62 90 ALA A C 1
ATOM 759 O O . ALA A 1 90 ? 1.577 1.484 21.276 1.00 88.62 90 ALA A O 1
ATOM 760 N N . GLU A 1 91 ? 3.326 2.890 21.150 1.00 87.50 91 GLU A N 1
ATOM 761 C CA . GLU A 1 91 ? 2.600 4.085 21.582 1.00 87.50 91 GLU A CA 1
ATOM 762 C C . GLU A 1 91 ? 1.828 4.720 20.416 1.00 87.50 91 GLU A C 1
ATOM 764 O O . GLU A 1 91 ? 2.401 5.009 19.360 1.00 87.50 91 GLU A O 1
ATOM 769 N N . ALA A 1 92 ? 0.532 4.962 20.614 1.00 88.75 92 ALA A N 1
ATOM 770 C CA . ALA A 1 92 ? -0.286 5.722 19.677 1.00 88.75 92 ALA A CA 1
ATOM 771 C C . ALA A 1 92 ? -0.061 7.230 19.878 1.00 88.75 92 ALA A C 1
ATOM 773 O O . ALA A 1 92 ? -0.161 7.745 20.991 1.00 88.75 92 ALA A O 1
ATOM 774 N N . LYS A 1 93 ? 0.235 7.943 18.791 1.00 87.88 93 LYS A N 1
ATOM 775 C CA . LYS A 1 93 ? 0.379 9.403 18.746 1.00 87.88 93 LYS A CA 1
ATOM 776 C C . LYS A 1 93 ? -0.944 10.081 18.390 1.00 87.88 93 LYS A C 1
ATOM 778 O O . LYS A 1 93 ? -1.853 9.456 17.850 1.00 87.88 93 LYS A O 1
ATOM 783 N N . GLN A 1 94 ? -1.026 11.384 18.664 1.00 76.06 94 GLN A N 1
ATOM 784 C CA . GLN A 1 94 ? -2.192 12.208 18.331 1.00 76.06 94 GLN A CA 1
ATOM 785 C C . GLN A 1 94 ? -2.468 12.235 16.822 1.00 76.06 94 GLN A C 1
ATOM 787 O O . GLN A 1 94 ? -1.580 12.516 16.021 1.00 76.06 94 GLN A O 1
ATOM 792 N N . THR A 1 95 ? -3.721 11.980 16.455 1.00 74.19 95 THR A N 1
ATOM 793 C CA . THR A 1 95 ? -4.170 11.655 15.092 1.00 74.19 95 THR A CA 1
ATOM 794 C C . THR A 1 95 ? -4.446 12.881 14.222 1.00 74.19 95 THR A C 1
ATOM 796 O O . THR A 1 95 ? -4.414 12.776 13.000 1.00 74.19 95 THR A O 1
ATOM 799 N N . GLU A 1 96 ? -4.612 14.062 14.831 1.00 78.12 96 GLU A N 1
ATOM 800 C CA . GLU A 1 96 ? -4.936 15.351 14.181 1.00 78.12 96 GLU A CA 1
ATOM 801 C C . GLU A 1 96 ? -3.925 15.790 13.104 1.00 78.12 96 GLU A C 1
ATOM 803 O O . GLU A 1 96 ? -4.165 16.718 12.331 1.00 78.12 96 GLU A O 1
ATOM 808 N N . GLN A 1 97 ? -2.779 15.112 13.036 1.00 83.06 97 GLN A N 1
ATOM 809 C CA . GLN A 1 97 ? -1.731 15.347 12.054 1.00 83.06 97 GLN A CA 1
ATOM 810 C C . GLN A 1 97 ? -2.005 14.683 10.699 1.00 83.06 97 GLN A C 1
ATOM 812 O O . GLN A 1 97 ? -1.279 14.996 9.756 1.00 83.06 97 GLN A O 1
ATOM 817 N N . ILE A 1 98 ? -2.999 13.790 10.591 1.00 91.31 98 ILE A N 1
ATOM 818 C CA . ILE A 1 98 ? -3.316 13.012 9.384 1.00 91.31 98 ILE A CA 1
ATOM 819 C C . ILE A 1 98 ? -4.806 13.134 9.050 1.00 91.31 98 ILE A C 1
ATOM 821 O O . ILE A 1 98 ? -5.669 12.917 9.894 1.00 91.31 98 ILE A O 1
ATOM 825 N N . VAL A 1 99 ? -5.105 13.447 7.791 1.00 90.50 99 VAL A N 1
ATOM 826 C CA . VAL A 1 99 ? -6.462 13.545 7.245 1.00 90.50 99 VAL A CA 1
ATOM 827 C C . VAL A 1 99 ? -6.578 12.618 6.039 1.00 90.50 99 VAL A C 1
ATOM 829 O O . VAL A 1 99 ? -5.793 12.734 5.097 1.00 90.50 99 VAL A O 1
ATOM 832 N N . MET A 1 100 ? -7.557 11.712 6.060 1.00 89.88 100 MET A N 1
ATOM 833 C CA . MET A 1 100 ? -7.884 10.793 4.963 1.00 89.88 100 MET A CA 1
ATOM 834 C C . MET A 1 100 ? -9.361 10.379 5.018 1.00 89.88 100 MET A C 1
ATOM 836 O O . MET A 1 100 ? -10.025 10.606 6.031 1.00 89.88 100 MET A O 1
ATOM 840 N N . SER A 1 101 ? -9.864 9.746 3.954 1.00 89.00 101 SER A N 1
ATOM 841 C CA . SER A 1 101 ? -11.177 9.089 3.985 1.00 89.00 101 SER A CA 1
ATOM 842 C C . SER A 1 101 ? -11.180 7.939 4.995 1.00 89.00 101 SER A C 1
ATOM 844 O O . SER A 1 101 ? -10.273 7.109 4.984 1.00 89.00 101 SER A O 1
ATOM 846 N N . GLN A 1 102 ? -12.224 7.858 5.822 1.00 90.06 102 GLN A N 1
ATOM 847 C CA . GLN A 1 102 ? -12.457 6.737 6.748 1.00 90.06 102 GLN A CA 1
ATOM 848 C C . GLN A 1 102 ? -13.286 5.610 6.110 1.00 90.06 102 GLN A C 1
ATOM 850 O O . GLN A 1 102 ? -13.537 4.591 6.746 1.00 90.06 102 GLN A O 1
ATOM 855 N N . ASN A 1 103 ? -13.653 5.772 4.833 1.00 89.44 103 ASN A N 1
ATOM 856 C CA . ASN A 1 103 ? -14.280 4.752 4.001 1.00 89.44 103 ASN A CA 1
ATOM 857 C C . ASN A 1 103 ? -13.314 4.384 2.872 1.00 89.44 103 ASN A C 1
ATOM 859 O O . ASN A 1 103 ? -13.041 5.217 1.999 1.00 89.44 103 ASN A O 1
ATOM 863 N N . ILE A 1 104 ? -12.786 3.159 2.885 1.00 86.00 104 ILE A N 1
ATOM 864 C CA . ILE A 1 104 ? -11.872 2.666 1.841 1.00 86.00 104 ILE A CA 1
ATOM 865 C C . ILE A 1 104 ? -12.408 1.391 1.208 1.00 86.00 104 ILE A C 1
ATOM 867 O O . ILE A 1 104 ? -13.042 0.559 1.856 1.00 86.00 104 ILE A O 1
ATOM 871 N N . LYS A 1 105 ? -12.086 1.211 -0.071 1.00 85.94 105 LYS A N 1
ATOM 872 C CA . LYS A 1 105 ? -12.339 -0.034 -0.796 1.00 85.94 105 LYS A CA 1
ATOM 873 C C . LYS A 1 105 ? -11.017 -0.738 -1.047 1.00 85.94 105 LYS A C 1
ATOM 875 O O . LYS A 1 105 ? -10.014 -0.090 -1.317 1.00 85.94 105 LYS A O 1
ATOM 880 N N . LEU A 1 106 ? -10.974 -2.054 -0.951 1.00 84.12 106 LEU A N 1
ATOM 881 C CA . LEU A 1 106 ? -9.777 -2.836 -1.239 1.00 84.12 106 LEU A CA 1
ATOM 882 C C . LEU A 1 106 ? -10.142 -3.934 -2.222 1.00 84.12 106 LEU A C 1
ATOM 884 O O . LEU A 1 106 ? -11.013 -4.750 -1.939 1.00 84.12 106 LEU A O 1
ATOM 888 N N . TYR A 1 107 ? -9.462 -3.981 -3.361 1.00 81.50 107 TYR A N 1
ATOM 889 C CA . TYR A 1 107 ? -9.594 -5.086 -4.304 1.00 81.50 107 TYR A CA 1
ATOM 890 C C . TYR A 1 107 ? -8.504 -6.106 -4.010 1.00 81.50 107 TYR A C 1
ATOM 892 O O . TYR A 1 107 ? -7.338 -5.868 -4.303 1.00 81.50 107 TYR A O 1
ATOM 900 N N . ARG A 1 108 ? -8.866 -7.246 -3.418 1.00 77.06 108 ARG A N 1
ATOM 901 C CA . ARG A 1 108 ? -7.889 -8.243 -2.954 1.00 77.06 108 ARG A CA 1
ATOM 902 C C . ARG A 1 108 ? -7.023 -8.792 -4.089 1.00 77.06 108 ARG A C 1
ATOM 904 O O . ARG A 1 108 ? -5.847 -9.077 -3.886 1.00 77.06 108 ARG A O 1
ATOM 911 N N . ASP A 1 109 ? -7.603 -8.954 -5.273 1.00 77.12 109 ASP A N 1
ATOM 912 C CA . ASP A 1 109 ? -6.952 -9.645 -6.393 1.00 77.12 109 ASP A CA 1
ATOM 913 C C . ASP A 1 109 ? -6.227 -8.681 -7.354 1.00 77.12 109 ASP A C 1
ATOM 915 O O . ASP A 1 109 ? -5.493 -9.114 -8.252 1.00 77.12 109 ASP A O 1
ATOM 919 N N . LEU A 1 110 ? -6.383 -7.372 -7.133 1.00 74.69 110 LEU A N 1
ATOM 920 C CA . LEU A 1 110 ? -5.797 -6.304 -7.936 1.00 74.69 110 LEU A CA 1
ATOM 921 C C . LEU A 1 110 ? -4.809 -5.498 -7.099 1.00 74.69 110 LEU A C 1
ATOM 923 O O . LEU A 1 110 ? -4.887 -5.438 -5.876 1.00 74.69 110 LEU A O 1
ATOM 927 N N . ASN A 1 111 ? -3.854 -4.866 -7.768 1.00 75.25 111 ASN A N 1
ATOM 928 C CA . ASN A 1 111 ? -3.175 -3.748 -7.134 1.00 75.25 111 ASN A CA 1
ATOM 929 C C . ASN A 1 111 ? -4.142 -2.564 -7.187 1.00 75.25 111 ASN A C 1
ATOM 931 O O . ASN A 1 111 ? -4.758 -2.347 -8.230 1.00 75.25 111 ASN A O 1
ATOM 935 N N . SER A 1 112 ? -4.266 -1.802 -6.102 1.00 67.88 112 SER A N 1
ATOM 936 C CA . SER A 1 112 ? -4.849 -0.465 -6.200 1.00 67.88 112 SER A CA 1
ATOM 937 C C . SER A 1 112 ? -3.961 0.314 -7.167 1.00 67.88 112 SER A C 1
ATOM 939 O O . SER A 1 112 ? -2.778 0.518 -6.881 1.00 67.88 112 SER A O 1
ATOM 941 N N . PHE A 1 113 ? -4.479 0.610 -8.357 1.00 53.72 113 PHE A N 1
ATOM 942 C CA . PHE A 1 113 ? -3.740 1.355 -9.368 1.00 53.72 113 PHE A CA 1
ATOM 943 C C . PHE A 1 113 ? -3.462 2.772 -8.853 1.00 53.72 113 PHE A C 1
ATOM 945 O O . PHE A 1 113 ? -4.229 3.303 -8.053 1.00 53.72 113 PHE A O 1
ATOM 952 N N . ASP A 1 114 ? -2.352 3.362 -9.306 1.00 50.38 114 ASP A N 1
ATOM 953 C CA . ASP A 1 114 ? -1.926 4.745 -9.039 1.00 50.38 114 ASP A CA 1
ATOM 954 C C . ASP A 1 114 ? -2.880 5.792 -9.673 1.00 50.38 114 ASP A C 1
ATOM 956 O O . ASP A 1 114 ? -2.432 6.843 -10.134 1.00 50.38 114 ASP A O 1
ATOM 960 N N . GLU A 1 115 ? -4.185 5.525 -9.749 1.00 49.75 115 GLU A N 1
ATOM 961 C CA . GLU A 1 115 ? -5.150 6.567 -10.080 1.00 49.75 115 GLU A CA 1
ATOM 962 C C . GLU A 1 115 ? -5.369 7.427 -8.833 1.00 49.75 115 GLU A C 1
ATOM 964 O O . GLU A 1 115 ? -5.518 6.893 -7.727 1.00 49.75 115 GLU A O 1
ATOM 969 N N . PRO A 1 116 ? -5.363 8.763 -8.963 1.00 51.31 116 PRO A N 1
ATOM 970 C CA . PRO A 1 116 ? -5.684 9.661 -7.868 1.00 51.31 116 PRO A CA 1
ATOM 971 C C . PRO A 1 116 ? -7.194 9.623 -7.584 1.00 51.31 116 PRO A C 1
ATOM 973 O O . PRO A 1 116 ? -7.860 10.652 -7.645 1.00 51.31 116 PRO A O 1
ATOM 976 N N . ASP A 1 117 ? -7.740 8.448 -7.256 1.00 57.00 117 ASP A N 1
ATOM 977 C CA . ASP A 1 117 ? -9.028 8.374 -6.577 1.00 57.00 117 ASP A CA 1
ATOM 978 C C . ASP A 1 117 ? -8.858 9.124 -5.251 1.00 57.00 117 ASP A C 1
ATOM 980 O O . ASP A 1 117 ? -7.990 8.825 -4.415 1.00 57.00 117 ASP A O 1
ATOM 984 N N . THR A 1 118 ? -9.675 10.162 -5.096 1.00 56.69 118 THR A N 1
ATOM 985 C CA . THR A 1 118 ? -9.666 11.083 -3.962 1.00 56.69 118 THR A CA 1
ATOM 986 C C . THR A 1 118 ? -9.762 10.341 -2.625 1.00 56.69 118 THR A C 1
ATOM 988 O O . THR A 1 118 ? -9.237 10.824 -1.618 1.00 56.69 118 THR A O 1
ATOM 991 N N . LYS A 1 119 ? -10.337 9.130 -2.613 1.00 68.06 119 LYS A N 1
ATOM 992 C CA . LYS A 1 119 ? -10.540 8.295 -1.419 1.00 68.06 119 LYS A CA 1
ATOM 993 C C . LYS A 1 119 ? -9.256 7.721 -0.823 1.00 68.06 119 LYS A C 1
ATOM 995 O O . LYS A 1 119 ? -9.231 7.448 0.376 1.00 68.06 119 LYS A O 1
ATOM 1000 N N . TYR A 1 120 ? -8.182 7.581 -1.602 1.00 79.44 120 TYR A N 1
ATOM 1001 C CA . TYR A 1 120 ? -6.881 7.108 -1.099 1.00 79.44 120 TYR A CA 1
ATOM 1002 C C . TYR A 1 120 ? -5.891 8.242 -0.834 1.00 79.44 120 TYR A C 1
ATOM 1004 O O . TYR A 1 120 ? -4.730 7.993 -0.488 1.00 79.44 120 TYR A O 1
ATOM 1012 N N . LYS A 1 121 ? -6.330 9.495 -0.987 1.00 86.69 121 LYS A N 1
ATOM 1013 C CA . LYS A 1 121 ? -5.511 10.656 -0.676 1.00 86.69 121 LYS A CA 1
ATOM 1014 C C . LYS A 1 121 ? -5.383 10.821 0.835 1.00 86.69 121 LYS A C 1
ATOM 1016 O O . LYS A 1 121 ? -6.364 10.822 1.576 1.00 86.69 121 LYS A O 1
ATOM 1021 N N . VAL A 1 122 ? -4.150 11.032 1.271 1.00 89.06 122 VAL A N 1
ATOM 1022 C CA . VAL A 1 122 ? -3.806 11.341 2.656 1.00 89.06 122 VAL A CA 1
ATOM 1023 C C . VAL A 1 122 ? -3.101 12.687 2.684 1.00 89.06 122 VAL A C 1
ATOM 1025 O O . VAL A 1 122 ? -2.159 12.927 1.931 1.00 89.06 122 VAL A O 1
ATOM 1028 N N . THR A 1 123 ? -3.535 13.575 3.566 1.00 90.44 123 THR A N 1
ATOM 1029 C CA . THR A 1 123 ? -2.848 14.836 3.843 1.00 90.44 123 THR A CA 1
ATOM 1030 C C . THR A 1 123 ? -2.294 14.787 5.257 1.00 90.44 123 THR A C 1
ATOM 1032 O O . THR A 1 123 ? -3.025 14.454 6.187 1.00 90.44 123 THR A O 1
ATOM 1035 N N . ALA A 1 124 ? -1.019 15.134 5.438 1.00 90.94 124 ALA A N 1
ATOM 1036 C CA . ALA A 1 124 ? -0.402 15.133 6.758 1.00 90.94 124 ALA A CA 1
ATOM 1037 C C . ALA A 1 124 ? 0.504 16.345 7.009 1.00 90.94 124 ALA A C 1
ATOM 1039 O O . ALA A 1 124 ? 1.174 16.838 6.102 1.00 90.94 124 ALA A O 1
ATOM 1040 N N . ASN A 1 125 ? 0.560 16.789 8.267 1.00 89.31 125 ASN A N 1
ATOM 1041 C CA . ASN A 1 125 ? 1.463 17.856 8.733 1.00 89.31 125 ASN A CA 1
ATOM 1042 C C . ASN A 1 125 ? 2.855 17.324 9.131 1.00 89.31 125 ASN A C 1
ATOM 1044 O O . ASN A 1 125 ? 3.697 18.055 9.645 1.00 89.31 125 ASN A O 1
ATOM 1048 N N . ILE A 1 126 ? 3.086 16.033 8.918 1.00 89.38 126 ILE A N 1
ATOM 1049 C CA . ILE A 1 126 ? 4.330 15.320 9.195 1.00 89.38 126 ILE A CA 1
ATOM 1050 C C . ILE A 1 126 ? 4.782 14.581 7.948 1.00 89.38 126 ILE A C 1
ATOM 1052 O O . ILE A 1 126 ? 4.005 14.376 7.011 1.00 89.38 126 ILE A O 1
ATOM 1056 N N . LYS A 1 127 ? 6.046 14.162 7.945 1.00 91.12 127 LYS A N 1
ATOM 1057 C CA . LYS A 1 127 ? 6.555 13.270 6.911 1.00 91.12 127 LYS A CA 1
ATOM 1058 C C . LYS A 1 127 ? 6.220 11.824 7.234 1.00 91.12 127 LYS A C 1
ATOM 1060 O O . LYS A 1 127 ? 6.758 11.257 8.185 1.00 91.12 127 LYS A O 1
ATOM 1065 N N . LEU A 1 128 ? 5.342 11.241 6.425 1.00 92.69 128 LEU A N 1
ATOM 1066 C CA . LEU A 1 128 ? 4.978 9.833 6.523 1.00 92.69 128 LEU A CA 1
ATOM 1067 C C . LEU A 1 128 ? 6.042 8.941 5.876 1.00 92.69 128 LEU A C 1
ATOM 1069 O O . LEU A 1 128 ? 6.661 9.310 4.880 1.00 92.69 128 LEU A O 1
ATOM 1073 N N . GLY A 1 129 ? 6.246 7.763 6.459 1.00 91.81 129 GLY A N 1
ATOM 1074 C CA . GLY A 1 129 ? 7.070 6.702 5.894 1.00 91.81 129 GLY A CA 1
ATOM 1075 C C . GLY A 1 129 ? 6.377 5.938 4.775 1.00 91.81 129 GLY A C 1
ATOM 1076 O O . GLY A 1 129 ? 5.197 6.131 4.512 1.00 91.81 129 GLY A O 1
ATOM 1077 N N . THR A 1 130 ? 7.118 5.034 4.137 1.00 91.62 130 THR A N 1
ATOM 1078 C CA . THR A 1 130 ? 6.703 4.337 2.903 1.00 91.62 130 THR A CA 1
ATOM 1079 C C . THR A 1 130 ? 5.563 3.334 3.100 1.00 91.62 130 THR A C 1
ATOM 1081 O O . THR A 1 130 ? 4.981 2.873 2.119 1.00 91.62 130 THR A O 1
ATOM 1084 N N . TYR A 1 131 ? 5.241 2.969 4.344 1.00 94.81 131 TYR A N 1
ATOM 1085 C CA . TYR A 1 131 ? 4.247 1.944 4.654 1.00 94.81 131 TYR A CA 1
ATOM 1086 C C . TYR A 1 131 ? 3.194 2.440 5.641 1.00 94.81 131 TYR A C 1
ATOM 1088 O O . TYR A 1 131 ? 3.515 3.104 6.627 1.00 94.81 131 TYR A O 1
ATOM 1096 N N . ALA A 1 132 ? 1.954 2.028 5.399 1.00 95.38 132 ALA A N 1
ATOM 1097 C CA . ALA A 1 132 ? 0.854 2.086 6.350 1.00 95.38 132 ALA A CA 1
ATOM 1098 C C . ALA A 1 132 ? 0.286 0.675 6.551 1.00 95.38 132 ALA A C 1
ATOM 1100 O O . ALA A 1 132 ? 0.400 -0.182 5.673 1.00 95.38 132 ALA A O 1
ATOM 1101 N N . LEU A 1 133 ? -0.299 0.405 7.715 1.00 96.69 133 LEU A N 1
ATOM 1102 C CA . LEU A 1 133 ? -0.788 -0.929 8.072 1.00 96.69 133 LEU A CA 1
ATOM 1103 C C . LEU A 1 133 ? -2.284 -0.875 8.346 1.00 96.69 133 LEU A C 1
ATOM 1105 O O . LEU A 1 133 ? -2.707 -0.131 9.223 1.00 96.69 133 LEU A O 1
ATOM 1109 N N . LEU A 1 134 ? -3.068 -1.687 7.642 1.00 96.19 134 LEU A N 1
ATOM 1110 C CA . LEU A 1 134 ? -4.453 -1.939 8.027 1.00 96.19 134 LEU A CA 1
ATOM 1111 C C . LEU A 1 134 ? -4.454 -2.988 9.136 1.00 96.19 134 LEU A C 1
ATOM 1113 O O . LEU A 1 134 ? -3.885 -4.068 8.951 1.00 96.19 134 LEU A O 1
ATOM 1117 N N . VAL A 1 135 ? -5.085 -2.684 10.265 1.00 96.69 135 VAL A N 1
ATOM 1118 C CA . VAL A 1 135 ? -5.122 -3.560 11.440 1.00 96.69 135 VAL A CA 1
ATOM 1119 C C . VAL A 1 135 ? -6.534 -3.735 11.988 1.00 96.69 135 VAL A C 1
ATOM 1121 O O . VAL A 1 135 ? -7.393 -2.873 11.799 1.00 96.69 135 VAL A O 1
ATOM 1124 N N . ASP A 1 136 ? -6.750 -4.843 12.694 1.00 95.88 136 ASP A N 1
ATOM 1125 C CA . ASP A 1 136 ? -7.929 -5.045 13.541 1.00 95.88 136 ASP A CA 1
ATOM 1126 C C . ASP A 1 136 ? -7.789 -4.368 14.923 1.00 95.88 136 ASP A C 1
ATOM 1128 O O . ASP A 1 136 ? -6.734 -3.829 15.279 1.00 95.88 136 ASP A O 1
ATOM 1132 N N . GLU A 1 137 ? -8.842 -4.450 15.744 1.00 93.19 137 GLU A N 1
ATOM 1133 C CA . GLU A 1 137 ? -8.877 -3.936 17.126 1.00 93.19 137 GLU A CA 1
ATOM 1134 C C . GLU A 1 137 ? -7.743 -4.488 18.013 1.00 93.19 137 GLU A C 1
ATOM 1136 O O . GLU A 1 137 ? -7.298 -3.843 18.961 1.00 93.19 137 GLU A O 1
ATOM 1141 N N . LYS A 1 138 ? -7.241 -5.689 17.703 1.00 93.62 138 LYS A N 1
ATOM 1142 C CA . LYS A 1 138 ? -6.158 -6.360 18.436 1.00 93.62 138 LYS A CA 1
ATOM 1143 C C . LYS A 1 138 ? -4.779 -6.048 17.852 1.00 93.62 138 LYS A C 1
ATOM 1145 O O . LYS A 1 138 ? -3.802 -6.672 18.272 1.00 93.62 138 LYS A O 1
ATOM 1150 N N . LYS A 1 139 ? -4.674 -5.104 16.910 1.00 94.31 139 LYS A N 1
ATOM 1151 C CA . LYS A 1 139 ? -3.443 -4.746 16.187 1.00 94.31 139 LYS A CA 1
ATOM 1152 C C . LYS A 1 139 ? -2.840 -5.902 15.386 1.00 94.31 139 LYS A C 1
ATOM 1154 O O . LYS A 1 139 ? -1.631 -5.921 15.146 1.00 94.31 139 LYS A O 1
ATOM 1159 N N . ASN A 1 140 ? -3.652 -6.876 14.981 1.00 95.62 140 ASN A N 1
ATOM 1160 C CA . ASN A 1 140 ? -3.225 -7.853 13.990 1.00 95.62 140 ASN A CA 1
ATOM 1161 C C . ASN A 1 140 ? -3.295 -7.195 12.613 1.00 95.62 140 ASN A C 1
ATOM 1163 O O . ASN A 1 140 ? -4.302 -6.587 12.253 1.00 95.62 140 ASN A O 1
ATOM 1167 N N . ILE A 1 141 ? -2.207 -7.298 11.857 1.00 96.38 141 ILE A N 1
ATOM 1168 C CA . ILE A 1 141 ? -2.125 -6.722 10.516 1.00 96.38 141 ILE A CA 1
ATOM 1169 C C . ILE A 1 141 ? -2.996 -7.546 9.565 1.00 96.38 141 ILE A C 1
ATOM 1171 O O . ILE A 1 141 ? -2.948 -8.774 9.572 1.00 96.38 141 ILE A O 1
ATOM 1175 N N . LEU A 1 142 ? -3.770 -6.855 8.733 1.00 95.50 142 LEU A N 1
ATOM 1176 C CA . LEU A 1 142 ? -4.642 -7.424 7.704 1.00 95.50 142 LEU A CA 1
ATOM 1177 C C . LEU A 1 142 ? -4.150 -7.083 6.294 1.00 95.50 142 LEU A C 1
ATOM 1179 O O . LEU A 1 142 ? -4.328 -7.874 5.369 1.00 95.50 142 LEU A O 1
ATOM 1183 N N . ALA A 1 143 ? -3.508 -5.927 6.122 1.00 94.00 143 ALA A N 1
ATOM 1184 C CA . ALA A 1 143 ? -2.867 -5.534 4.873 1.00 94.00 143 ALA A CA 1
ATOM 1185 C C . ALA A 1 143 ? -1.715 -4.556 5.126 1.00 94.00 143 ALA A C 1
ATOM 1187 O O . ALA A 1 143 ? -1.737 -3.778 6.083 1.00 94.00 143 ALA A O 1
ATOM 1188 N N . ILE A 1 144 ? -0.722 -4.583 4.240 1.00 94.56 144 ILE A N 1
ATOM 1189 C CA . ILE A 1 144 ? 0.391 -3.631 4.218 1.00 94.56 144 ILE A CA 1
ATOM 1190 C C . ILE A 1 144 ? 0.236 -2.764 2.974 1.00 94.56 144 ILE A C 1
ATOM 1192 O O . ILE A 1 144 ? 0.256 -3.254 1.843 1.00 94.56 144 ILE A O 1
ATOM 1196 N N . MET A 1 145 ? 0.077 -1.469 3.203 1.00 92.31 145 MET A N 1
ATOM 1197 C CA . MET A 1 145 ? -0.180 -0.460 2.185 1.00 92.31 145 MET A CA 1
ATOM 1198 C C . MET A 1 145 ? 1.086 0.357 1.948 1.00 92.31 145 MET A C 1
ATOM 1200 O O . MET A 1 145 ? 1.875 0.577 2.867 1.00 92.31 145 MET A O 1
ATOM 1204 N N . THR A 1 146 ? 1.292 0.807 0.718 1.00 90.62 146 THR A N 1
ATOM 1205 C CA . THR A 1 146 ? 2.349 1.750 0.358 1.00 90.62 146 THR A CA 1
ATOM 1206 C C . THR A 1 146 ? 1.834 3.175 0.459 1.00 90.62 146 THR A C 1
ATOM 1208 O O . THR A 1 146 ? 0.723 3.460 0.024 1.00 90.62 146 THR A O 1
ATOM 1211 N N . VAL A 1 147 ? 2.662 4.071 0.979 1.00 91.44 147 VAL A N 1
ATOM 1212 C CA . VAL A 1 147 ? 2.398 5.508 1.063 1.00 91.44 147 VAL A CA 1
ATOM 1213 C C . VAL A 1 147 ? 3.366 6.202 0.111 1.00 91.44 147 VAL A C 1
ATOM 1215 O O . VAL A 1 147 ? 4.583 6.078 0.257 1.00 91.44 147 VAL A O 1
ATOM 1218 N N . ARG A 1 148 ? 2.840 6.916 -0.885 1.00 87.62 148 ARG A N 1
ATOM 1219 C CA . ARG A 1 148 ? 3.644 7.609 -1.900 1.00 87.62 148 ARG A CA 1
ATOM 1220 C C . ARG A 1 148 ? 3.390 9.105 -1.842 1.00 87.62 148 ARG A C 1
ATOM 1222 O O . ARG A 1 148 ? 2.256 9.535 -1.991 1.00 87.62 148 ARG A O 1
ATOM 1229 N N . GLU A 1 149 ? 4.439 9.898 -1.657 1.00 86.00 149 GLU A N 1
ATOM 1230 C CA . GLU A 1 149 ? 4.339 11.361 -1.690 1.00 86.00 149 GLU A CA 1
ATOM 1231 C C . GLU A 1 149 ? 3.989 11.860 -3.104 1.00 86.00 149 GLU A C 1
ATOM 1233 O O . GLU A 1 149 ? 4.601 11.445 -4.094 1.00 86.00 149 GLU A O 1
ATOM 1238 N N . ILE A 1 150 ? 3.026 12.781 -3.195 1.00 80.62 150 ILE A N 1
ATOM 1239 C CA . ILE A 1 150 ? 2.604 13.438 -4.435 1.00 80.62 150 ILE A CA 1
ATOM 1240 C C . ILE A 1 150 ? 3.121 14.881 -4.415 1.00 80.62 150 ILE A C 1
ATOM 1242 O O . ILE A 1 150 ? 2.594 15.733 -3.702 1.00 80.62 150 ILE A O 1
ATOM 1246 N N . LYS A 1 151 ? 4.148 15.174 -5.220 1.00 64.44 151 LYS A N 1
ATOM 1247 C CA . LYS A 1 151 ? 4.850 16.474 -5.198 1.00 64.44 151 LYS A CA 1
ATOM 1248 C C . LYS A 1 151 ? 4.146 17.610 -5.956 1.00 64.44 151 LYS A C 1
ATOM 1250 O O . LYS A 1 151 ? 4.504 18.764 -5.757 1.00 64.44 151 LYS A O 1
ATOM 1255 N N . ASN A 1 152 ? 3.142 17.303 -6.783 1.00 51.94 152 ASN A N 1
ATOM 1256 C CA . ASN A 1 152 ? 2.599 18.240 -7.781 1.00 51.94 152 ASN A CA 1
ATOM 1257 C C . ASN A 1 152 ? 1.140 18.671 -7.548 1.00 51.94 152 ASN A C 1
ATOM 1259 O O . ASN A 1 152 ? 0.536 19.278 -8.428 1.00 51.94 152 ASN A O 1
ATOM 1263 N N . MET A 1 153 ? 0.549 18.391 -6.385 1.00 51.78 153 MET A N 1
ATOM 1264 C CA . MET A 1 153 ? -0.770 18.939 -6.067 1.00 51.78 153 MET A CA 1
ATOM 1265 C C . MET A 1 153 ? -0.621 20.333 -5.459 1.00 51.78 153 MET A C 1
ATOM 1267 O O . MET A 1 153 ? -0.344 20.471 -4.268 1.00 51.78 153 MET A O 1
ATOM 1271 N N . SER A 1 154 ? -0.809 21.362 -6.290 1.00 42.53 154 SER A N 1
ATOM 1272 C CA . SER A 1 154 ? -0.945 22.755 -5.858 1.00 42.53 154 SER A CA 1
ATOM 1273 C C . SER A 1 154 ? -2.078 22.872 -4.844 1.00 42.53 154 SER A C 1
ATOM 1275 O O . SER A 1 154 ? -3.252 22.906 -5.201 1.00 42.53 154 SER A O 1
ATOM 1277 N N . VAL A 1 155 ? -1.728 22.946 -3.565 1.00 44.25 155 VAL A N 1
ATOM 1278 C CA . VAL A 1 155 ? -2.624 23.453 -2.531 1.00 44.25 155 VAL A CA 1
ATOM 1279 C C . VAL A 1 155 ? -2.030 24.761 -2.037 1.00 44.25 155 VAL A C 1
ATOM 1281 O O . VAL A 1 155 ? -0.828 24.875 -1.807 1.00 44.25 155 VAL A O 1
ATOM 1284 N N . SER A 1 156 ? -2.897 25.748 -1.861 1.00 48.94 156 SER A N 1
ATOM 1285 C CA . SER A 1 156 ? -2.622 27.089 -1.336 1.00 48.94 156 SER A CA 1
ATOM 1286 C C . SER A 1 156 ? -1.914 27.122 0.029 1.00 48.94 156 SER A C 1
ATOM 1288 O O . SER A 1 156 ? -1.420 28.176 0.420 1.00 48.94 156 SER A O 1
ATOM 1290 N N . ASN A 1 157 ? -1.800 25.987 0.729 1.00 46.69 157 ASN A N 1
ATOM 1291 C CA . ASN A 1 157 ? -1.092 25.856 1.998 1.00 46.69 157 ASN A CA 1
ATOM 1292 C C . ASN A 1 157 ? 0.202 25.051 1.833 1.00 46.69 157 ASN A C 1
ATOM 1294 O O . ASN A 1 157 ? 0.185 23.822 1.808 1.00 46.69 157 ASN A O 1
ATOM 1298 N N . LYS A 1 158 ? 1.334 25.763 1.822 1.00 51.62 158 LYS A N 1
ATOM 1299 C CA . LYS A 1 158 ? 2.716 25.239 1.791 1.00 51.62 158 LYS A CA 1
ATOM 1300 C C . LYS A 1 158 ? 3.106 24.329 2.975 1.00 51.62 158 LYS A C 1
ATOM 1302 O O . LYS A 1 158 ? 4.253 23.904 3.042 1.00 51.62 158 LYS A O 1
ATOM 1307 N N . GLU A 1 159 ? 2.198 24.049 3.908 1.00 58.50 159 GLU A N 1
ATOM 1308 C CA . GLU A 1 159 ? 2.507 23.386 5.185 1.00 58.50 159 GLU A CA 1
ATOM 1309 C C . GLU A 1 159 ? 2.089 21.911 5.266 1.00 58.50 159 GLU A C 1
ATOM 1311 O O . GLU A 1 159 ? 2.466 21.236 6.221 1.00 58.50 159 GLU A O 1
ATOM 1316 N N . LYS A 1 160 ? 1.327 21.384 4.295 1.00 71.50 160 LYS A N 1
ATOM 1317 C CA . LYS A 1 160 ? 0.828 19.999 4.351 1.00 71.50 160 LYS A CA 1
ATOM 1318 C C . LYS A 1 160 ? 1.374 19.137 3.219 1.00 71.50 160 LYS A C 1
ATOM 1320 O O . LYS A 1 160 ? 1.274 19.501 2.049 1.00 71.50 160 LYS A O 1
ATOM 1325 N N . ASN A 1 161 ? 1.888 17.964 3.574 1.00 84.12 161 ASN A N 1
ATOM 1326 C CA . ASN A 1 161 ? 2.344 16.953 2.628 1.00 84.12 161 ASN A CA 1
ATOM 1327 C C . ASN A 1 161 ? 1.142 16.145 2.118 1.00 84.12 161 ASN A C 1
ATOM 1329 O O . ASN A 1 161 ? 0.233 15.825 2.889 1.00 84.12 161 ASN A O 1
ATOM 1333 N N . ASN A 1 162 ? 1.138 15.806 0.828 1.00 86.88 162 ASN A N 1
ATOM 1334 C CA . ASN A 1 162 ? 0.099 14.984 0.208 1.00 86.88 162 ASN A CA 1
ATOM 1335 C C . ASN A 1 162 ? 0.667 13.620 -0.175 1.00 86.88 162 ASN A C 1
ATOM 1337 O O . ASN A 1 162 ? 1.760 13.530 -0.736 1.00 86.88 162 ASN A O 1
ATOM 1341 N N . TYR A 1 163 ? -0.107 12.575 0.084 1.00 88.62 163 TYR A N 1
ATOM 1342 C CA . TYR A 1 163 ? 0.256 11.197 -0.194 1.00 88.62 163 TYR A CA 1
ATOM 1343 C C . TYR A 1 163 ? -0.891 10.449 -0.867 1.00 88.62 163 TYR A C 1
ATOM 1345 O O . TYR A 1 163 ? -2.060 10.787 -0.675 1.00 88.62 163 TYR A O 1
ATOM 1353 N N . LEU A 1 164 ? -0.539 9.407 -1.613 1.00 87.69 164 LEU A N 1
ATOM 1354 C CA . LEU A 1 164 ? -1.456 8.392 -2.111 1.00 87.69 164 LEU A CA 1
ATOM 1355 C C . LEU A 1 164 ? -1.214 7.084 -1.359 1.00 87.69 164 LEU A C 1
ATOM 1357 O O . LEU A 1 164 ? -0.064 6.642 -1.238 1.00 87.69 164 LEU A O 1
ATOM 1361 N N . LEU A 1 165 ? -2.289 6.469 -0.873 1.00 88.50 165 LEU A N 1
ATOM 1362 C CA . LEU A 1 165 ? -2.268 5.090 -0.408 1.00 88.50 165 LEU A CA 1
ATOM 1363 C C . LEU A 1 165 ? -2.453 4.135 -1.582 1.00 88.50 165 LEU A C 1
ATOM 1365 O O . LEU A 1 165 ? -3.398 4.247 -2.352 1.00 88.50 165 LEU A O 1
ATOM 1369 N N . GLY A 1 166 ? -1.564 3.157 -1.676 1.00 85.50 166 GLY A N 1
ATOM 1370 C CA . GLY A 1 166 ? -1.677 2.046 -2.610 1.00 85.50 166 GLY A CA 1
ATOM 1371 C C . GLY A 1 166 ? -1.647 0.724 -1.862 1.00 85.50 166 GLY A C 1
ATOM 1372 O O . GLY A 1 166 ? -0.965 0.587 -0.847 1.00 85.50 166 GLY A O 1
ATOM 1373 N N . VAL A 1 167 ? -2.356 -0.278 -2.367 1.00 84.50 167 VAL A N 1
ATOM 1374 C CA . VAL A 1 167 ? -2.287 -1.642 -1.840 1.00 84.50 167 VAL A CA 1
ATOM 1375 C C . VAL A 1 167 ? -1.849 -2.567 -2.956 1.00 84.50 167 VAL A C 1
ATOM 1377 O O . VAL A 1 167 ? -2.454 -2.618 -4.023 1.00 84.50 167 VAL A O 1
ATOM 1380 N N . LYS A 1 168 ? -0.771 -3.312 -2.712 1.00 81.44 168 LYS A N 1
ATOM 1381 C CA . LYS A 1 168 ? -0.367 -4.400 -3.601 1.00 81.44 168 LYS A CA 1
ATOM 1382 C C . LYS A 1 168 ? -1.091 -5.662 -3.165 1.00 81.44 168 LYS A C 1
ATOM 1384 O O . LYS A 1 168 ? -1.000 -6.022 -1.993 1.00 81.44 168 LYS A O 1
ATOM 1389 N N . ARG A 1 169 ? -1.707 -6.391 -4.101 1.00 79.44 169 ARG A N 1
ATOM 1390 C CA . ARG A 1 169 ? -2.405 -7.662 -3.808 1.00 79.44 169 ARG A CA 1
ATOM 1391 C C . ARG A 1 169 ? -1.546 -8.652 -3.021 1.00 79.44 169 ARG A C 1
ATOM 1393 O O . ARG A 1 169 ? -2.021 -9.364 -2.147 1.00 79.44 169 ARG A O 1
ATOM 1400 N N . VAL A 1 170 ? -0.242 -8.661 -3.310 1.00 79.75 170 VAL A N 1
ATOM 1401 C CA . VAL A 1 170 ? 0.732 -9.556 -2.674 1.00 79.75 170 VAL A CA 1
ATOM 1402 C C . VAL A 1 170 ? 0.989 -9.216 -1.210 1.00 79.75 170 VAL A C 1
ATOM 1404 O O . VAL A 1 170 ? 1.630 -10.011 -0.544 1.00 79.75 170 VAL A O 1
ATOM 1407 N N . CYS A 1 171 ? 0.506 -8.079 -0.711 1.00 86.06 171 CYS A N 1
ATOM 1408 C CA . CYS A 1 171 ? 0.695 -7.582 0.650 1.00 86.06 171 CYS A CA 1
ATOM 1409 C C . CYS A 1 171 ? -0.604 -7.598 1.480 1.00 86.06 171 CYS A C 1
ATOM 1411 O O . CYS A 1 171 ? -0.678 -6.931 2.514 1.00 86.06 171 CYS A O 1
ATOM 1413 N N . VAL A 1 172 ? -1.623 -8.340 1.040 1.00 88.50 172 VAL A N 1
ATOM 1414 C CA . VAL A 1 172 ? -2.900 -8.508 1.747 1.00 88.50 172 VAL A CA 1
ATOM 1415 C C . VAL A 1 172 ? -2.946 -9.889 2.401 1.00 88.50 172 VAL A C 1
ATOM 1417 O O . VAL A 1 172 ? -2.571 -10.886 1.782 1.00 88.50 172 VAL A O 1
ATOM 1420 N N . SER A 1 173 ? -3.410 -9.959 3.651 1.00 90.25 173 SER A N 1
ATOM 1421 C CA . SER A 1 173 ? -3.592 -11.225 4.360 1.00 90.25 173 SER A CA 1
ATOM 1422 C C . SER A 1 173 ? -4.578 -12.126 3.627 1.00 90.25 173 SER A C 1
ATOM 1424 O O . SER A 1 173 ? -5.667 -11.698 3.245 1.00 90.25 173 SER A O 1
ATOM 1426 N N . LYS A 1 174 ? -4.259 -13.421 3.533 1.00 86.12 174 LYS A N 1
ATOM 1427 C CA . LYS A 1 174 ? -5.208 -14.431 3.037 1.00 86.12 174 LYS A CA 1
ATOM 1428 C C . LYS A 1 174 ? -6.434 -14.584 3.946 1.00 86.12 174 LYS A C 1
ATOM 1430 O O . LYS A 1 174 ? -7.461 -15.096 3.504 1.00 86.12 174 LYS A O 1
ATOM 1435 N N . GLY A 1 175 ? -6.326 -14.161 5.208 1.00 86.69 175 GLY A N 1
ATOM 1436 C CA . GLY A 1 175 ? -7.432 -14.141 6.162 1.00 86.69 175 GLY A CA 1
ATOM 1437 C C . GLY A 1 175 ? -8.443 -13.018 5.913 1.00 86.69 175 GLY A C 1
ATOM 1438 O O . GLY A 1 175 ? -9.588 -13.142 6.347 1.00 86.69 175 GLY A O 1
ATOM 1439 N N . LEU A 1 176 ? -8.059 -11.957 5.192 1.00 90.06 176 LEU A N 1
ATOM 1440 C CA . LEU A 1 176 ? -8.954 -10.855 4.844 1.00 90.06 176 LEU A CA 1
ATOM 1441 C C . LEU A 1 176 ? -9.823 -11.261 3.644 1.00 90.06 176 LEU A C 1
ATOM 1443 O O . LEU A 1 176 ? -9.388 -11.245 2.490 1.00 90.06 176 LEU A O 1
ATOM 1447 N N . LYS A 1 177 ? -11.051 -11.699 3.931 1.00 90.88 177 LYS A N 1
ATOM 1448 C CA . LYS A 1 177 ? -12.000 -12.174 2.919 1.00 90.88 177 LYS A CA 1
ATOM 1449 C C . LYS A 1 177 ? -12.824 -11.025 2.344 1.00 90.88 177 LYS A C 1
ATOM 1451 O O . LYS A 1 177 ? -12.831 -9.921 2.871 1.00 90.88 177 LYS A O 1
ATOM 1456 N N . LYS A 1 178 ? -13.535 -11.300 1.249 1.00 91.50 178 LYS A N 1
ATOM 1457 C CA . LYS A 1 178 ? -14.555 -10.394 0.718 1.00 91.50 178 LYS A CA 1
ATOM 1458 C C . LYS A 1 178 ? -15.602 -10.096 1.795 1.00 91.50 178 LYS A C 1
ATOM 1460 O O . LYS A 1 178 ? -16.125 -11.026 2.408 1.00 91.50 178 LYS A O 1
ATOM 1465 N N . GLY A 1 179 ? -15.936 -8.824 1.971 1.00 92.75 179 GLY A N 1
ATOM 1466 C CA . GLY A 1 179 ? -16.926 -8.379 2.946 1.00 92.75 179 GLY A CA 1
ATOM 1467 C C . GLY A 1 179 ? -16.738 -6.922 3.346 1.00 92.75 179 GLY A C 1
ATOM 1468 O O . GLY A 1 179 ? -15.781 -6.274 2.928 1.00 92.75 179 GLY A O 1
ATOM 1469 N N . THR A 1 180 ? -17.656 -6.433 4.172 1.00 94.94 180 THR A N 1
ATOM 1470 C CA . THR A 1 180 ? -17.578 -5.103 4.779 1.00 94.94 180 THR A CA 1
ATOM 1471 C C . THR A 1 180 ? -17.134 -5.246 6.225 1.00 94.94 180 THR A C 1
ATOM 1473 O O . THR A 1 180 ? -17.699 -6.046 6.975 1.00 94.94 180 THR A O 1
ATOM 1476 N N . TYR A 1 181 ? -16.106 -4.494 6.598 1.00 95.31 181 TYR A N 1
ATOM 1477 C CA . TYR A 1 181 ? -15.496 -4.534 7.917 1.00 95.31 181 TYR A CA 1
ATOM 1478 C C . TYR A 1 181 ? -15.620 -3.175 8.598 1.00 95.31 181 TYR A C 1
ATOM 1480 O O . TYR A 1 181 ? -15.398 -2.137 7.977 1.00 95.31 181 TYR A O 1
ATOM 1488 N N . TYR A 1 182 ? -15.921 -3.224 9.891 1.00 94.44 182 TYR A N 1
ATOM 1489 C CA . TYR A 1 182 ? -16.014 -2.083 10.797 1.00 94.44 182 TYR A CA 1
ATOM 1490 C C . TYR A 1 182 ? -14.936 -2.222 11.882 1.00 94.44 182 TYR A C 1
ATOM 1492 O O . TYR A 1 182 ? -14.391 -3.315 12.071 1.00 94.44 182 TYR A O 1
ATOM 1500 N N . ASN A 1 183 ? -14.631 -1.138 12.598 1.00 93.12 183 ASN A N 1
ATOM 1501 C CA . ASN A 1 183 ? -13.643 -1.107 13.691 1.00 93.12 183 ASN A CA 1
ATOM 1502 C C . ASN A 1 183 ? -12.220 -1.526 13.273 1.00 93.12 183 ASN A C 1
ATOM 1504 O O . ASN A 1 183 ? -11.454 -2.084 14.063 1.00 93.12 183 ASN A O 1
ATOM 1508 N N . LEU A 1 184 ? -11.860 -1.277 12.016 1.00 96.12 184 LEU A N 1
ATOM 1509 C CA . LEU A 1 184 ? -10.475 -1.381 11.572 1.00 96.12 184 LEU A CA 1
ATOM 1510 C C . LEU A 1 184 ? -9.779 -0.034 11.747 1.00 96.12 184 LEU A C 1
ATOM 1512 O O . LEU A 1 184 ? -10.421 1.004 11.900 1.00 96.12 184 LEU A O 1
ATOM 1516 N N . ALA A 1 185 ? -8.454 -0.045 11.699 1.00 95.75 185 ALA A N 1
ATOM 1517 C CA . ALA A 1 185 ? -7.674 1.181 11.714 1.00 95.75 185 ALA A CA 1
ATOM 1518 C C . ALA A 1 185 ? -6.513 1.112 10.729 1.00 95.75 185 ALA A C 1
ATOM 1520 O O . ALA A 1 185 ? -5.962 0.041 10.460 1.00 95.75 185 ALA A O 1
ATOM 1521 N N . VAL A 1 186 ? -6.113 2.274 10.223 1.00 95.94 186 VAL A N 1
ATOM 1522 C CA . VAL A 1 186 ? -4.887 2.444 9.450 1.00 95.94 186 VAL A CA 1
ATOM 1523 C C . VAL A 1 186 ? -3.822 3.066 10.340 1.00 95.94 186 VAL A C 1
ATOM 1525 O O . VAL A 1 186 ? -4.005 4.149 10.893 1.00 95.94 186 VAL A O 1
ATOM 1528 N N . LEU A 1 187 ? -2.695 2.371 10.475 1.00 96.44 187 LEU A N 1
ATOM 1529 C CA . LEU A 1 187 ? -1.537 2.845 11.220 1.00 96.44 187 LEU A CA 1
ATOM 1530 C C . LEU A 1 187 ? -0.520 3.461 10.265 1.00 96.44 187 LEU A C 1
ATOM 1532 O O . LEU A 1 187 ? -0.032 2.790 9.354 1.00 96.44 187 LEU A O 1
ATOM 1536 N N . PHE A 1 188 ? -0.160 4.712 10.521 1.00 96.19 188 PHE A N 1
ATOM 1537 C CA . PHE A 1 188 ? 0.889 5.442 9.824 1.00 96.19 188 PHE A CA 1
ATOM 1538 C C . PHE A 1 188 ? 2.116 5.629 10.708 1.00 96.19 188 PHE A C 1
ATOM 1540 O O . PHE A 1 188 ? 2.034 5.671 11.935 1.00 96.19 188 PHE A O 1
ATOM 1547 N N . PHE A 1 189 ? 3.265 5.797 10.067 1.00 94.56 189 PHE A N 1
ATOM 1548 C CA . PHE A 1 189 ? 4.555 5.942 10.729 1.00 94.56 189 PHE A CA 1
ATOM 1549 C C . PHE A 1 189 ? 5.283 7.158 10.169 1.00 94.56 189 PHE A C 1
ATOM 1551 O O . PHE A 1 189 ? 5.095 7.511 9.007 1.00 94.56 189 PHE A O 1
ATOM 1558 N N . GLU A 1 190 ? 6.139 7.777 10.977 1.00 92.31 190 GLU A N 1
ATOM 1559 C CA . GLU A 1 190 ? 7.058 8.804 10.478 1.00 92.31 190 GLU A CA 1
ATOM 1560 C C . GLU A 1 190 ? 8.103 8.192 9.540 1.00 92.31 190 GLU A C 1
ATOM 1562 O O . GLU A 1 190 ? 8.492 7.031 9.700 1.00 92.31 190 GLU A O 1
ATOM 1567 N N . GLU A 1 191 ? 8.603 8.992 8.599 1.00 90.62 191 GLU A N 1
ATOM 1568 C CA . GLU A 1 191 ? 9.604 8.588 7.601 1.00 90.62 191 GLU A CA 1
ATOM 1569 C C . GLU A 1 191 ? 10.796 7.842 8.223 1.00 90.62 191 GLU A C 1
ATOM 1571 O O . GLU A 1 191 ? 11.167 6.755 7.770 1.00 90.62 191 GLU A O 1
ATOM 1576 N N . GLU A 1 192 ? 11.315 8.355 9.341 1.00 87.94 192 GLU A N 1
ATOM 1577 C CA . GLU A 1 192 ? 12.464 7.803 10.070 1.00 87.94 192 GLU A CA 1
ATOM 1578 C C . GLU A 1 192 ? 12.231 6.390 10.635 1.00 87.94 192 GLU A C 1
ATOM 1580 O O . GLU A 1 192 ? 13.184 5.676 10.966 1.00 87.94 192 GLU A O 1
ATOM 1585 N N . LYS A 1 193 ? 10.969 5.964 10.767 1.00 89.38 193 LYS A N 1
ATOM 1586 C CA . LYS A 1 193 ? 10.589 4.645 11.294 1.00 89.38 193 LYS A CA 1
ATOM 1587 C C . LYS A 1 193 ? 10.474 3.575 10.214 1.00 89.38 193 LYS A C 1
ATOM 1589 O O . LYS A 1 193 ? 10.415 2.396 10.561 1.00 89.38 193 LYS A O 1
ATOM 1594 N N . THR A 1 194 ? 10.514 3.947 8.934 1.00 89.50 194 THR A N 1
ATOM 1595 C CA . THR A 1 194 ? 10.368 3.014 7.802 1.00 89.50 194 THR A CA 1
ATOM 1596 C C . THR A 1 194 ? 11.389 1.878 7.861 1.00 89.50 194 THR A C 1
ATOM 1598 O O . THR A 1 194 ? 11.016 0.708 7.814 1.00 89.50 194 THR A O 1
ATOM 1601 N N . GLU A 1 195 ? 12.677 2.193 8.041 1.00 86.88 195 GLU A N 1
ATOM 1602 C CA . GLU A 1 195 ? 13.739 1.175 8.094 1.00 86.88 195 GLU A CA 1
ATOM 1603 C C . GLU A 1 195 ? 13.533 0.202 9.269 1.00 86.88 195 GLU A C 1
ATOM 1605 O O . GLU A 1 195 ? 13.768 -1.001 9.152 1.00 86.88 195 GLU A O 1
ATOM 1610 N N . GLU A 1 196 ? 13.078 0.711 10.416 1.00 88.44 196 GLU A N 1
ATOM 1611 C CA . GLU A 1 196 ? 12.810 -0.111 11.594 1.00 88.44 196 GLU A CA 1
ATOM 1612 C C . GLU A 1 196 ? 11.593 -1.022 11.401 1.00 88.44 196 GLU A C 1
ATOM 1614 O O . GLU A 1 196 ? 11.627 -2.185 11.818 1.00 88.44 196 GLU A O 1
ATOM 1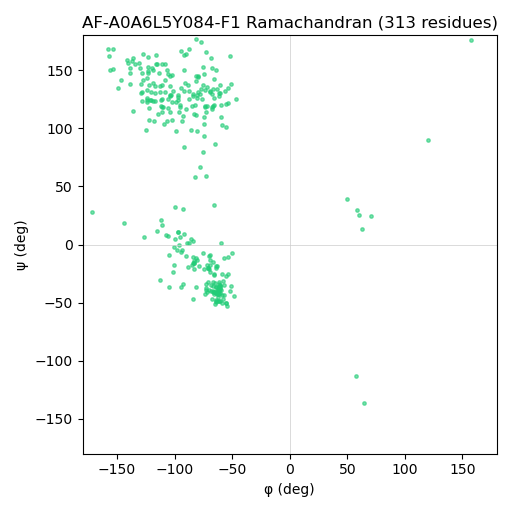619 N N . LEU A 1 197 ? 10.542 -0.514 10.753 1.00 91.50 197 LEU A N 1
ATOM 1620 C CA . LEU A 1 197 ? 9.353 -1.279 10.391 1.00 91.50 197 LEU A CA 1
ATOM 1621 C C . LEU A 1 197 ? 9.736 -2.458 9.497 1.00 91.50 197 LEU A C 1
ATOM 1623 O O . LEU A 1 197 ? 9.411 -3.598 9.829 1.00 91.50 197 LEU A O 1
ATOM 1627 N N . VAL A 1 198 ? 10.503 -2.211 8.430 1.00 90.88 198 VAL A N 1
ATOM 1628 C CA . VAL A 1 198 ? 10.913 -3.277 7.505 1.00 90.88 198 VAL A CA 1
ATOM 1629 C C . VAL A 1 198 ? 11.838 -4.291 8.176 1.00 90.88 198 VAL A C 1
ATOM 1631 O O . VAL A 1 198 ? 11.648 -5.497 8.019 1.00 90.88 198 VAL A O 1
ATOM 1634 N N . LYS A 1 199 ? 12.812 -3.837 8.974 1.00 88.75 199 LYS A N 1
ATOM 1635 C CA . LYS A 1 199 ? 13.677 -4.759 9.726 1.00 88.75 199 LYS A CA 1
ATOM 1636 C C . LYS A 1 199 ? 12.883 -5.620 10.693 1.00 88.75 199 LYS A C 1
ATOM 1638 O O . LYS A 1 199 ? 13.146 -6.810 10.760 1.00 88.75 199 LYS A O 1
ATOM 1643 N N . THR A 1 200 ? 11.911 -5.035 11.393 1.00 91.00 200 THR A N 1
ATOM 1644 C CA . THR A 1 200 ? 11.037 -5.790 12.299 1.00 91.00 200 THR A CA 1
ATOM 1645 C C . THR A 1 200 ? 10.225 -6.827 11.534 1.00 91.00 200 THR A C 1
ATOM 1647 O O . THR A 1 200 ? 10.103 -7.953 11.996 1.00 91.00 200 THR A O 1
ATOM 1650 N N . TYR A 1 201 ? 9.685 -6.470 10.367 1.00 92.94 201 TYR A N 1
ATOM 1651 C CA . TYR A 1 201 ? 8.915 -7.392 9.537 1.00 92.94 201 TYR A CA 1
ATOM 1652 C C . TYR A 1 201 ? 9.725 -8.652 9.204 1.00 92.94 201 TYR A C 1
ATOM 1654 O O . TYR A 1 201 ? 9.292 -9.761 9.498 1.00 92.94 201 TYR A O 1
ATOM 1662 N N . TYR A 1 202 ? 10.954 -8.479 8.711 1.00 90.38 202 TYR A N 1
ATOM 1663 C CA . TYR A 1 202 ? 11.841 -9.591 8.354 1.00 90.38 202 TYR A CA 1
ATOM 1664 C C . TYR A 1 202 ? 12.647 -10.174 9.529 1.00 90.38 202 TYR A C 1
ATOM 1666 O O . TYR A 1 202 ? 13.484 -11.050 9.319 1.00 90.38 202 TYR A O 1
ATOM 1674 N N . GLY A 1 203 ? 12.446 -9.701 10.764 1.00 88.12 203 GLY A N 1
ATOM 1675 C CA . GLY A 1 203 ? 13.174 -10.211 11.929 1.00 88.12 203 GLY A CA 1
ATOM 1676 C C . GLY A 1 203 ? 14.658 -9.852 11.993 1.00 88.12 203 GLY A C 1
ATOM 1677 O O . GLY A 1 203 ? 15.440 -10.579 12.601 1.00 88.12 203 GLY A O 1
ATOM 1678 N N . MET A 1 204 ? 15.054 -8.766 11.337 1.00 84.88 204 MET A N 1
ATOM 1679 C CA . MET A 1 204 ? 16.433 -8.283 11.233 1.00 84.88 204 MET A CA 1
ATOM 1680 C C . MET A 1 204 ? 16.753 -7.189 12.266 1.00 84.88 204 MET A C 1
ATOM 1682 O O . MET A 1 204 ? 17.773 -6.493 12.164 1.00 84.88 204 MET A O 1
ATOM 1686 N N . GLU A 1 205 ? 15.879 -6.949 13.247 1.00 75.00 205 GLU A N 1
ATOM 1687 C CA . GLU A 1 205 ? 16.114 -5.922 14.251 1.00 75.00 205 GLU A CA 1
ATOM 1688 C C . GLU A 1 205 ? 17.304 -6.267 15.161 1.00 75.00 205 GLU A C 1
ATOM 1690 O O . GLU A 1 205 ? 17.320 -7.246 15.897 1.00 75.00 205 GLU A O 1
ATOM 1695 N N . LYS A 1 206 ? 18.325 -5.402 15.156 1.00 67.00 206 LYS A N 1
ATOM 1696 C CA . LYS A 1 206 ? 19.505 -5.552 16.030 1.00 67.00 206 LYS A CA 1
ATOM 1697 C C . LYS A 1 206 ? 19.275 -4.989 17.439 1.00 67.00 206 LYS A C 1
ATOM 1699 O O . LYS A 1 206 ? 20.064 -5.252 18.341 1.00 67.00 206 LYS A O 1
ATOM 1704 N N . LYS A 1 207 ? 18.237 -4.163 17.627 1.00 67.94 207 LYS A N 1
ATOM 1705 C CA . LYS A 1 207 ? 17.850 -3.546 18.908 1.00 67.94 207 LYS A CA 1
ATOM 1706 C C . LYS A 1 207 ? 16.333 -3.396 18.984 1.00 67.94 207 LYS A C 1
ATOM 1708 O O . LYS A 1 207 ? 15.714 -2.999 17.999 1.00 67.94 207 LYS A O 1
ATOM 1713 N N . GLN A 1 208 ? 15.766 -3.618 20.168 1.00 65.31 208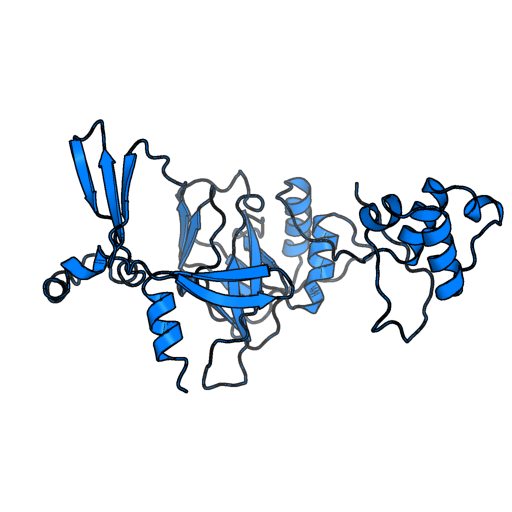 GLN A N 1
ATOM 1714 C CA . GLN A 1 208 ? 14.378 -3.260 20.451 1.00 65.31 208 GLN A CA 1
ATOM 1715 C C . GLN A 1 208 ? 14.281 -1.743 20.616 1.00 65.31 208 GLN A C 1
ATOM 1717 O O . GLN A 1 208 ? 14.725 -1.177 21.612 1.00 65.31 208 GLN A O 1
ATOM 1722 N N . ARG A 1 209 ? 13.756 -1.074 19.594 1.00 70.75 209 ARG A N 1
ATOM 1723 C CA . ARG A 1 209 ? 13.337 0.324 19.667 1.00 70.75 209 ARG A CA 1
ATOM 1724 C C . ARG A 1 209 ? 11.816 0.358 19.798 1.00 70.75 209 ARG A C 1
ATOM 1726 O O . ARG A 1 209 ? 11.124 -0.517 19.273 1.00 70.75 209 ARG A O 1
ATOM 1733 N N . ALA A 1 210 ? 11.319 1.337 20.547 1.00 73.00 210 ALA A N 1
ATOM 1734 C CA . ALA A 1 210 ? 9.889 1.562 20.671 1.00 73.00 210 ALA A CA 1
ATOM 1735 C C . ALA A 1 210 ? 9.334 2.079 19.336 1.00 73.00 210 ALA A C 1
ATOM 1737 O O . ALA A 1 210 ? 9.887 3.014 18.736 1.00 73.00 210 ALA A O 1
ATOM 1738 N N . PHE A 1 211 ? 8.236 1.473 18.888 1.00 82.31 211 PHE A N 1
ATOM 1739 C CA . PHE A 1 211 ? 7.434 2.037 17.815 1.00 82.31 211 PHE A CA 1
ATOM 1740 C C . PHE A 1 211 ? 6.505 3.101 18.378 1.00 82.31 211 PHE A C 1
ATOM 1742 O O . PHE A 1 211 ? 5.981 2.978 19.483 1.00 82.31 211 PHE A O 1
ATOM 1749 N N . SER A 1 212 ? 6.289 4.117 17.560 1.00 90.31 212 SER A N 1
ATOM 1750 C CA . SER A 1 212 ? 5.130 4.982 17.673 1.00 90.31 212 SER A CA 1
ATOM 1751 C C . SER A 1 212 ? 4.461 5.044 16.314 1.00 90.31 212 SER A C 1
ATOM 1753 O O . SER A 1 212 ? 5.136 4.929 15.285 1.00 90.31 212 SER A O 1
ATOM 1755 N N . TYR A 1 213 ? 3.146 5.181 16.328 1.00 94.31 213 TYR A N 1
ATOM 1756 C CA . TYR A 1 213 ? 2.328 5.241 15.128 1.00 94.31 213 TYR A CA 1
ATOM 1757 C C . TYR A 1 213 ? 1.211 6.262 15.305 1.00 94.31 213 TYR A C 1
ATOM 1759 O O . TYR A 1 213 ? 0.831 6.600 16.423 1.00 94.31 213 TYR A O 1
ATOM 1767 N N . TYR A 1 214 ? 0.682 6.733 14.188 1.00 95.25 214 TYR A N 1
ATOM 1768 C CA . TYR A 1 214 ? -0.538 7.521 14.120 1.00 95.25 214 TYR A CA 1
ATOM 1769 C C . TYR A 1 214 ? -1.659 6.600 13.677 1.00 95.25 214 TYR A C 1
ATOM 1771 O O . TYR A 1 214 ? -1.487 5.841 12.726 1.00 95.25 214 TYR A O 1
ATOM 1779 N N . GLU A 1 215 ? -2.786 6.644 14.367 1.00 94.94 215 GLU A N 1
ATOM 1780 C CA . GLU A 1 215 ? -3.905 5.747 14.112 1.00 94.94 215 GLU A CA 1
ATOM 1781 C C . GLU A 1 215 ? -5.081 6.512 13.528 1.00 94.94 215 GLU A C 1
ATOM 1783 O O . GLU A 1 215 ? -5.558 7.467 14.124 1.00 94.94 215 GLU A O 1
ATOM 1788 N N . VAL A 1 216 ? -5.575 6.086 12.374 1.00 95.00 216 VAL A N 1
ATOM 1789 C CA . VAL A 1 216 ? -6.833 6.592 11.827 1.00 95.00 216 VAL A CA 1
ATOM 1790 C C . VAL A 1 216 ? -7.842 5.458 11.888 1.00 95.00 216 VAL A C 1
ATOM 1792 O O . VAL A 1 216 ? -7.654 4.432 11.234 1.00 95.00 216 VAL A O 1
ATOM 1795 N N . ALA A 1 217 ? -8.876 5.619 12.713 1.00 94.81 217 ALA A N 1
ATOM 1796 C CA . ALA A 1 217 ? -9.989 4.681 12.759 1.00 94.81 217 ALA A CA 1
ATOM 1797 C C . ALA A 1 217 ? -10.759 4.723 11.432 1.00 94.81 217 ALA A C 1
ATOM 1799 O O . ALA A 1 217 ? -10.899 5.785 10.824 1.00 94.81 217 ALA A O 1
ATOM 1800 N N . MET A 1 218 ? -11.221 3.560 10.987 1.00 94.00 218 MET A N 1
ATOM 1801 C CA . MET A 1 218 ? -11.998 3.409 9.765 1.00 94.00 218 MET A CA 1
ATOM 1802 C C . MET A 1 218 ? -13.465 3.208 10.117 1.00 94.00 218 MET A C 1
ATOM 1804 O O . MET A 1 218 ? -13.796 2.296 10.880 1.00 94.00 218 MET A O 1
ATOM 1808 N N . ASP A 1 219 ? -14.320 4.023 9.509 1.00 93.50 219 ASP A N 1
ATOM 1809 C CA . ASP A 1 219 ? -15.768 3.847 9.548 1.00 93.50 219 ASP A CA 1
ATOM 1810 C C . ASP A 1 219 ? -16.145 2.583 8.780 1.00 93.50 219 ASP A C 1
ATOM 1812 O O . ASP A 1 219 ? -16.887 1.751 9.288 1.00 93.50 219 ASP A O 1
ATOM 1816 N N . GLU A 1 220 ? -15.587 2.399 7.580 1.00 93.31 220 GLU A N 1
ATOM 1817 C CA . GLU A 1 220 ? -15.895 1.254 6.730 1.00 93.31 220 GLU A CA 1
ATOM 1818 C C . GLU A 1 220 ? -14.703 0.840 5.857 1.00 93.31 220 GLU A C 1
ATOM 1820 O O . GLU A 1 220 ? -14.047 1.652 5.196 1.00 93.31 220 GLU A O 1
ATOM 1825 N N . VAL A 1 221 ? -14.441 -0.467 5.809 1.00 92.38 221 VAL A N 1
ATOM 1826 C CA . VAL A 1 221 ? -13.496 -1.077 4.869 1.00 92.38 221 VAL A CA 1
ATOM 1827 C C . VAL A 1 221 ? -14.228 -2.128 4.042 1.00 92.38 221 VAL A C 1
ATOM 1829 O O . VAL A 1 221 ? -14.554 -3.210 4.534 1.00 92.38 221 VAL A O 1
ATOM 1832 N N . GLU A 1 222 ? -14.472 -1.825 2.769 1.00 91.50 222 GLU A N 1
ATOM 1833 C CA . GLU A 1 222 ? -15.122 -2.737 1.824 1.00 91.50 222 GLU A CA 1
ATOM 1834 C C . GLU A 1 222 ? -14.058 -3.548 1.068 1.00 91.50 222 GLU A C 1
ATOM 1836 O O . GLU A 1 222 ? -13.326 -3.021 0.230 1.00 91.50 222 GLU A O 1
ATOM 1841 N N . VAL A 1 223 ? -13.970 -4.851 1.336 1.00 90.12 223 VAL A N 1
ATOM 1842 C CA . VAL A 1 223 ? -13.066 -5.768 0.632 1.00 90.12 223 VAL A CA 1
ATOM 1843 C C . VAL A 1 223 ? -13.820 -6.450 -0.504 1.00 90.12 223 VAL A C 1
ATOM 1845 O O . VAL A 1 223 ? -14.770 -7.206 -0.282 1.00 90.12 223 VAL A O 1
ATOM 1848 N N . LYS A 1 224 ? -13.364 -6.214 -1.733 1.00 86.00 224 LYS A N 1
ATOM 1849 C CA . LYS A 1 224 ? -13.895 -6.790 -2.968 1.00 86.00 224 LYS A CA 1
ATOM 1850 C C . LYS A 1 224 ? -12.916 -7.767 -3.596 1.00 86.00 224 LYS A C 1
ATOM 1852 O O . LYS A 1 224 ? -11.701 -7.676 -3.435 1.00 86.00 224 LYS A O 1
ATOM 1857 N N . GLU A 1 225 ? -13.482 -8.679 -4.365 1.00 82.12 225 GLU A N 1
ATOM 1858 C CA . GLU A 1 225 ? -12.747 -9.518 -5.303 1.00 82.12 225 GLU A CA 1
ATOM 1859 C C . GLU A 1 225 ? -13.007 -8.979 -6.705 1.00 82.12 225 GLU A C 1
ATOM 1861 O O . GLU A 1 225 ? -14.100 -8.468 -6.984 1.00 82.12 225 GLU A O 1
ATOM 1866 N N . ALA A 1 226 ? -11.999 -9.060 -7.569 1.00 74.94 226 ALA A N 1
ATOM 1867 C CA . ALA A 1 226 ? -12.202 -8.708 -8.965 1.00 74.94 226 ALA A CA 1
ATOM 1868 C C . ALA A 1 226 ? -13.178 -9.716 -9.573 1.00 74.94 226 ALA A C 1
ATOM 1870 O O . ALA A 1 226 ? -12.963 -10.926 -9.484 1.00 74.94 226 ALA A O 1
ATOM 1871 N N . GLN A 1 227 ? -14.261 -9.231 -10.178 1.00 68.38 227 GLN A N 1
ATOM 1872 C CA . GLN A 1 227 ? -15.139 -10.114 -10.930 1.00 68.38 227 GLN A CA 1
ATOM 1873 C C . GLN A 1 227 ? -14.426 -10.502 -12.222 1.00 68.38 227 GLN A C 1
ATOM 1875 O O . GLN A 1 227 ? -14.156 -9.653 -13.070 1.00 68.38 227 GLN A O 1
ATOM 1880 N N . LEU A 1 228 ? -14.103 -11.788 -12.351 1.00 68.12 228 LEU A N 1
ATOM 1881 C CA . LEU A 1 228 ? -13.764 -12.362 -13.644 1.00 68.12 228 LEU A CA 1
ATOM 1882 C C . LEU A 1 228 ? -15.036 -12.348 -14.491 1.00 68.12 228 LEU A C 1
ATOM 1884 O O . LEU A 1 228 ? -16.097 -12.762 -14.024 1.00 68.12 228 LEU A O 1
ATOM 1888 N N . THR A 1 229 ? -14.926 -11.818 -15.702 1.00 72.06 229 THR A N 1
ATOM 1889 C CA . THR A 1 229 ? -16.034 -11.721 -16.644 1.00 72.06 229 THR A CA 1
ATOM 1890 C C . THR A 1 229 ? -15.647 -12.414 -17.940 1.00 72.06 229 THR A C 1
ATOM 1892 O O . THR A 1 229 ? -14.556 -12.183 -18.461 1.00 72.06 229 THR A O 1
ATOM 1895 N N . ASP A 1 230 ? -16.552 -13.250 -18.444 1.00 75.00 230 ASP A N 1
ATOM 1896 C CA . ASP A 1 230 ? -16.458 -13.856 -19.776 1.00 75.00 230 ASP A CA 1
ATOM 1897 C C . ASP A 1 230 ? -17.080 -12.940 -20.848 1.00 75.00 230 ASP A C 1
ATOM 1899 O O . ASP A 1 230 ? -17.144 -13.295 -22.027 1.00 75.00 230 ASP A O 1
ATOM 1903 N N . GLU A 1 231 ? -17.570 -11.755 -20.452 1.00 84.81 231 GLU A N 1
ATOM 1904 C CA . GLU A 1 231 ? -18.042 -10.753 -21.400 1.00 84.81 231 GLU A CA 1
ATOM 1905 C C . GLU A 1 231 ? -16.881 -10.316 -22.309 1.00 84.81 231 GLU A C 1
ATOM 1907 O O . GLU A 1 231 ? -15.797 -9.946 -21.852 1.00 84.81 231 GLU A O 1
ATOM 1912 N N . VAL A 1 232 ? -17.118 -10.327 -23.620 1.00 84.69 232 VAL A N 1
ATOM 1913 C CA . VAL A 1 232 ? -16.106 -9.927 -24.601 1.00 84.69 232 VAL A CA 1
ATOM 1914 C C . VAL A 1 232 ? -16.006 -8.409 -24.613 1.00 84.69 232 VAL A C 1
ATOM 1916 O O . VAL A 1 232 ? -17.007 -7.730 -24.842 1.00 84.69 232 VAL A O 1
ATOM 1919 N N . LEU A 1 233 ? -14.796 -7.884 -24.411 1.00 88.88 233 LEU A N 1
ATOM 1920 C CA . LEU A 1 233 ? -14.494 -6.472 -24.616 1.00 88.88 233 LEU A CA 1
ATOM 1921 C C . LEU A 1 233 ? -14.431 -6.174 -26.118 1.00 88.88 233 LEU A C 1
ATOM 1923 O O . LEU A 1 233 ? -13.598 -6.716 -26.842 1.00 88.88 233 LEU A O 1
ATOM 1927 N N . ILE A 1 234 ? -15.310 -5.292 -26.572 1.00 90.00 234 ILE A N 1
ATOM 1928 C CA . ILE A 1 234 ? -15.379 -4.792 -27.940 1.00 90.00 234 ILE A CA 1
ATOM 1929 C C . ILE A 1 234 ? -14.826 -3.371 -27.924 1.00 90.00 234 ILE A C 1
ATOM 1931 O O . ILE A 1 234 ? -15.307 -2.537 -27.158 1.00 90.00 234 ILE A O 1
ATOM 1935 N N . ILE A 1 235 ? -13.830 -3.096 -28.764 1.00 93.50 235 ILE A N 1
ATOM 1936 C CA . ILE A 1 235 ? -13.229 -1.767 -28.908 1.00 93.50 235 ILE A CA 1
ATOM 1937 C C . ILE A 1 235 ? -13.315 -1.358 -30.374 1.00 93.50 235 ILE A C 1
ATOM 1939 O O . ILE A 1 235 ? -12.855 -2.091 -31.249 1.00 93.50 235 ILE A O 1
ATOM 1943 N N . ASP A 1 236 ? -13.886 -0.186 -30.625 1.00 93.19 236 ASP A N 1
ATOM 1944 C CA . ASP A 1 236 ? -13.865 0.474 -31.925 1.00 93.19 236 ASP A CA 1
ATOM 1945 C C . ASP A 1 236 ? -12.858 1.627 -31.882 1.00 93.19 236 ASP A C 1
ATOM 1947 O O . ASP A 1 236 ? -13.043 2.598 -31.144 1.00 93.19 236 ASP A O 1
ATOM 1951 N N . TYR A 1 237 ? -11.778 1.498 -32.654 1.00 91.00 237 TYR A N 1
ATOM 1952 C CA . TYR A 1 237 ? -10.745 2.521 -32.797 1.00 91.00 237 TYR A CA 1
ATOM 1953 C C . TYR A 1 237 ? -11.079 3.435 -33.977 1.00 91.00 237 TYR A C 1
ATOM 1955 O O . TYR A 1 237 ? -10.586 3.248 -35.092 1.00 91.00 237 TYR A O 1
ATOM 1963 N N . GLY A 1 238 ? -11.915 4.440 -33.727 1.00 90.62 238 GLY A N 1
ATOM 1964 C CA . GLY A 1 238 ? -12.205 5.475 -34.710 1.00 90.62 238 GLY A CA 1
ATOM 1965 C C . GLY A 1 238 ? -11.041 6.452 -34.902 1.00 90.62 238 GLY A C 1
ATOM 1966 O O . GLY A 1 238 ? -10.113 6.532 -34.101 1.00 90.62 238 GLY A O 1
ATOM 1967 N N . THR A 1 239 ? -11.097 7.240 -35.978 1.00 89.88 239 THR A N 1
ATOM 1968 C CA . THR A 1 239 ? -10.078 8.268 -36.265 1.00 89.88 239 THR A CA 1
ATOM 1969 C C . THR A 1 239 ? -10.111 9.422 -35.261 1.00 89.88 239 THR A C 1
ATOM 1971 O O . THR A 1 239 ? -9.071 9.986 -34.942 1.00 89.88 239 THR A O 1
ATOM 1974 N N . SER A 1 240 ? -11.298 9.791 -34.774 1.00 89.06 240 SER A N 1
ATOM 1975 C CA . SER A 1 240 ? -11.472 10.892 -33.815 1.00 89.06 240 SER A CA 1
ATOM 1976 C C . SER A 1 240 ? -11.741 10.402 -32.396 1.00 89.06 240 SER A C 1
ATOM 1978 O O . SER A 1 240 ? -11.270 11.015 -31.439 1.00 89.06 240 SER A O 1
ATOM 1980 N N . PHE A 1 241 ? -12.493 9.308 -32.259 1.00 90.81 241 PHE A N 1
ATOM 1981 C CA . PHE A 1 241 ? -12.887 8.753 -30.971 1.00 90.81 241 PHE A CA 1
ATOM 1982 C C . PHE A 1 241 ? -12.797 7.231 -30.976 1.00 90.81 241 PHE A C 1
ATOM 1984 O O . PHE A 1 241 ? -13.235 6.568 -31.915 1.00 90.81 241 PHE A O 1
ATOM 1991 N N . THR A 1 242 ? -12.284 6.701 -29.876 1.00 91.31 242 THR A N 1
ATOM 1992 C CA . THR A 1 242 ? -12.320 5.302 -29.495 1.00 91.31 242 THR A CA 1
ATOM 1993 C C . THR A 1 242 ? -13.558 5.078 -28.637 1.00 91.31 242 THR A C 1
ATOM 1995 O O . THR A 1 242 ? -13.811 5.828 -27.690 1.00 91.31 242 THR A O 1
ATOM 1998 N N . THR A 1 243 ? -14.322 4.035 -28.941 1.00 90.94 243 THR A N 1
ATOM 1999 C CA . THR A 1 243 ? -15.438 3.587 -28.101 1.00 90.94 243 THR A CA 1
ATOM 2000 C C . THR A 1 243 ? -15.196 2.161 -27.645 1.00 90.94 243 THR A C 1
ATOM 2002 O O . THR A 1 243 ? -14.502 1.397 -28.316 1.00 90.94 243 THR A O 1
ATOM 2005 N N . ALA A 1 244 ? -15.736 1.793 -26.488 1.00 90.62 244 ALA A N 1
ATOM 2006 C CA . ALA A 1 244 ? -15.647 0.427 -26.011 1.00 90.62 244 ALA A CA 1
ATOM 2007 C C . ALA A 1 244 ? -16.950 -0.009 -25.349 1.00 90.62 244 ALA A C 1
ATOM 2009 O O . ALA A 1 244 ? -17.747 0.801 -24.867 1.00 90.62 244 ALA A O 1
ATOM 2010 N N . GLY A 1 245 ? -17.166 -1.312 -25.332 1.00 89.38 245 GLY A N 1
ATOM 2011 C CA . GLY A 1 245 ? -18.305 -1.944 -24.697 1.00 89.38 245 GLY A CA 1
ATOM 2012 C C . GLY A 1 245 ? -18.006 -3.393 -24.370 1.00 89.38 245 GLY A C 1
ATOM 2013 O O . GLY A 1 245 ? -17.020 -3.953 -24.836 1.00 89.38 245 GLY A O 1
ATOM 2014 N N . THR A 1 246 ? -18.865 -4.011 -23.579 1.00 88.75 246 THR A N 1
ATOM 2015 C CA . THR A 1 246 ? -18.829 -5.446 -23.333 1.00 88.75 246 THR A CA 1
ATOM 2016 C C . THR A 1 246 ? -20.064 -6.104 -23.928 1.00 88.75 246 THR A C 1
ATOM 2018 O O . THR A 1 246 ? -21.139 -5.498 -24.002 1.00 88.75 246 THR A O 1
ATOM 2021 N N . TYR A 1 247 ? -19.912 -7.344 -24.385 1.00 84.38 247 TYR A N 1
ATOM 2022 C CA . TYR A 1 247 ? -21.027 -8.181 -24.810 1.00 84.38 247 TYR A CA 1
ATOM 2023 C C . TYR A 1 247 ? -21.038 -9.474 -24.003 1.00 84.38 247 TYR A C 1
ATOM 2025 O O . TYR A 1 247 ? -20.094 -10.268 -24.065 1.00 84.38 247 TYR A O 1
ATOM 2033 N N . GLY A 1 248 ? -22.114 -9.685 -23.246 1.00 82.81 248 GLY A N 1
ATOM 2034 C CA . GLY A 1 248 ? -22.331 -10.923 -22.509 1.00 82.81 248 GLY A CA 1
ATOM 2035 C C . GLY A 1 248 ? -22.900 -12.001 -23.413 1.00 82.81 248 GLY A C 1
ATOM 2036 O O . GLY A 1 248 ? -24.050 -11.911 -23.833 1.00 82.81 248 GLY A O 1
ATOM 2037 N N . MET A 1 249 ? -22.109 -13.041 -23.683 1.00 74.06 249 MET A N 1
ATOM 2038 C CA . MET A 1 249 ? -22.532 -14.154 -24.541 1.00 74.06 249 MET A CA 1
ATOM 2039 C C . MET A 1 249 ? -23.759 -14.887 -23.982 1.00 74.06 249 MET A C 1
ATOM 2041 O O . MET A 1 249 ? -24.629 -15.286 -24.749 1.00 74.06 249 MET A O 1
ATOM 2045 N N . GLU A 1 250 ? -23.861 -15.012 -22.656 1.00 74.69 250 GLU A N 1
ATOM 2046 C CA . GLU A 1 250 ? -24.988 -15.678 -21.990 1.00 74.69 250 GLU A CA 1
ATOM 2047 C C . GLU A 1 250 ? -26.220 -14.778 -21.841 1.00 74.69 250 GLU A C 1
ATOM 2049 O O . GLU A 1 250 ? -27.353 -15.241 -21.947 1.00 74.69 250 GLU A O 1
ATOM 2054 N N . THR A 1 251 ? -26.014 -13.482 -21.592 1.00 77.19 251 THR A N 1
ATOM 2055 C CA . THR A 1 251 ? -27.107 -12.528 -21.353 1.00 77.19 251 THR A CA 1
ATOM 2056 C C . THR A 1 251 ? -27.638 -11.905 -22.642 1.00 77.19 251 THR A C 1
ATOM 2058 O O . THR A 1 251 ? -28.732 -11.342 -22.640 1.00 77.19 251 THR A O 1
ATOM 2061 N N . GLY A 1 252 ? -26.863 -11.959 -23.732 1.00 78.69 252 GLY A N 1
ATOM 2062 C CA . GLY A 1 252 ? -27.130 -11.241 -24.980 1.00 78.69 252 GLY A CA 1
ATOM 2063 C C . GLY A 1 252 ? -27.107 -9.717 -24.824 1.00 78.69 252 GLY A C 1
ATOM 2064 O O . GLY A 1 252 ? -27.592 -9.000 -25.699 1.00 78.69 252 GLY A O 1
ATOM 2065 N N . GLN A 1 253 ? -26.600 -9.204 -23.698 1.00 78.88 253 GLN A N 1
ATOM 2066 C CA . GLN A 1 253 ? -26.628 -7.780 -23.382 1.00 78.88 253 GLN A CA 1
ATOM 2067 C C . GLN A 1 253 ? -25.335 -7.097 -23.816 1.00 78.88 253 GLN A C 1
ATOM 2069 O O . GLN A 1 253 ? -24.235 -7.567 -23.524 1.00 78.88 253 GLN A O 1
ATOM 2074 N N . MET A 1 254 ? -25.489 -5.941 -24.463 1.00 83.38 254 MET A N 1
ATOM 2075 C CA . MET A 1 254 ? -24.398 -5.018 -24.753 1.00 83.38 254 MET A CA 1
ATOM 2076 C C . MET A 1 254 ? -24.366 -3.917 -23.692 1.00 83.38 254 MET A C 1
ATOM 2078 O O . MET A 1 254 ? -25.376 -3.250 -23.456 1.00 83.38 254 MET A O 1
ATOM 2082 N N . LYS A 1 255 ? -23.202 -3.689 -23.087 1.00 83.69 255 LYS A N 1
ATOM 2083 C CA . LYS A 1 255 ? -22.957 -2.576 -22.162 1.00 83.69 255 LYS A CA 1
ATOM 2084 C C . LYS A 1 255 ? -21.896 -1.665 -22.760 1.00 83.69 255 LYS A C 1
ATOM 2086 O O . LYS A 1 255 ? -20.900 -2.146 -23.283 1.00 83.69 255 LYS A O 1
ATOM 2091 N N . LYS A 1 256 ? -22.091 -0.350 -22.698 1.00 82.75 256 LYS A N 1
ATOM 2092 C CA . LYS A 1 256 ? -21.077 0.621 -23.138 1.00 82.75 256 LYS A CA 1
ATOM 2093 C C . LYS A 1 256 ? -20.144 0.948 -21.979 1.00 82.75 256 LYS A C 1
ATOM 2095 O O . LYS A 1 256 ? -20.618 1.160 -20.865 1.00 82.75 256 LYS A O 1
ATOM 2100 N N . ILE A 1 257 ? -18.846 1.019 -22.252 1.00 82.94 257 ILE A N 1
ATOM 2101 C CA . ILE A 1 257 ? -17.848 1.465 -21.281 1.00 82.94 257 ILE A CA 1
ATOM 2102 C C . ILE A 1 257 ? -17.868 2.987 -21.227 1.00 82.94 257 ILE A C 1
ATOM 2104 O O . ILE A 1 257 ? -17.856 3.666 -22.254 1.00 82.94 257 ILE A O 1
ATOM 2108 N N . VAL A 1 258 ? -17.925 3.508 -20.006 1.00 81.56 258 VAL A N 1
ATOM 2109 C CA . VAL A 1 258 ? -17.826 4.936 -19.722 1.00 81.56 258 VAL A CA 1
ATOM 2110 C C . VAL A 1 258 ? -16.344 5.282 -19.573 1.00 81.56 258 VAL A C 1
ATOM 2112 O O . VAL A 1 258 ? -15.646 4.659 -18.783 1.00 81.56 258 VAL A O 1
ATOM 2115 N N . PHE A 1 259 ? -15.870 6.260 -20.341 1.00 73.06 259 PHE A N 1
ATOM 2116 C CA . PHE A 1 259 ? -14.499 6.787 -20.297 1.00 73.06 259 PHE A CA 1
ATOM 2117 C C . PHE A 1 259 ? -14.376 8.056 -19.441 1.00 73.06 259 PHE A C 1
ATOM 2119 O O . PHE A 1 259 ? -13.364 8.750 -19.497 1.00 73.06 259 PHE A O 1
ATOM 2126 N N . ASP A 1 260 ? -15.426 8.391 -18.695 1.00 66.69 260 ASP A N 1
ATOM 2127 C CA . ASP A 1 260 ? -15.454 9.525 -17.779 1.00 66.69 260 ASP A CA 1
ATOM 2128 C C . ASP A 1 260 ? -15.136 9.054 -16.356 1.00 66.69 260 ASP A C 1
ATOM 2130 O O . ASP A 1 260 ? -15.913 8.307 -15.757 1.00 66.69 260 ASP A O 1
ATOM 2134 N N . SER A 1 261 ? -13.996 9.492 -15.823 1.00 52.81 261 SER A N 1
ATOM 2135 C CA . SER A 1 261 ? -13.541 9.168 -14.468 1.00 52.81 261 SER A CA 1
ATOM 2136 C C . SER A 1 261 ? -14.383 9.832 -13.372 1.00 52.81 261 SER A C 1
ATOM 2138 O O . SER A 1 261 ? -14.374 9.358 -12.240 1.00 52.81 261 SER A O 1
ATOM 2140 N N . GLN A 1 262 ? -15.164 10.877 -13.682 1.00 47.25 262 GLN A N 1
ATOM 2141 C CA . GLN A 1 262 ? -16.058 11.524 -12.709 1.00 47.25 262 GLN A CA 1
ATOM 2142 C C . GLN A 1 262 ? -17.416 10.822 -12.570 1.00 47.25 262 GLN A C 1
ATOM 2144 O O . GLN A 1 262 ? -18.177 11.108 -11.644 1.00 47.25 262 GLN A O 1
ATOM 2149 N N . ALA A 1 263 ? -17.736 9.871 -13.454 1.00 46.72 263 ALA A N 1
ATOM 2150 C CA . ALA A 1 263 ? -19.017 9.168 -13.425 1.00 46.72 263 ALA A CA 1
ATOM 2151 C C . ALA A 1 263 ? -19.170 8.212 -12.223 1.00 46.72 263 ALA A C 1
ATOM 2153 O O . ALA A 1 263 ? -20.298 7.889 -11.859 1.00 46.72 263 ALA A O 1
ATOM 2154 N N . GLU A 1 264 ? -18.075 7.777 -11.585 1.00 43.19 264 GLU A N 1
ATOM 2155 C CA . GLU A 1 264 ? -18.130 6.920 -10.388 1.00 43.19 264 GLU A CA 1
ATOM 2156 C C . GLU A 1 264 ? -18.330 7.693 -9.067 1.00 43.19 264 GLU A C 1
ATOM 2158 O O . GLU A 1 264 ? -18.698 7.086 -8.056 1.00 43.19 264 GLU A O 1
ATOM 2163 N N . GLU A 1 265 ? -18.115 9.015 -9.037 1.00 41.00 265 GLU A N 1
ATOM 2164 C CA . GLU A 1 265 ? -18.281 9.831 -7.818 1.00 41.00 265 GLU A CA 1
ATOM 2165 C C . GLU A 1 265 ? -19.738 10.250 -7.564 1.00 41.00 265 GLU A C 1
ATOM 2167 O O . GLU A 1 265 ? -20.119 10.527 -6.424 1.00 41.00 265 GLU A O 1
ATOM 2172 N N . LEU A 1 266 ? -20.582 10.245 -8.595 1.00 39.25 266 LEU A N 1
ATOM 2173 C CA . LEU A 1 266 ? -21.981 10.643 -8.495 1.00 39.25 266 LEU A CA 1
ATOM 2174 C C . LEU A 1 266 ? -22.839 9.383 -8.367 1.00 39.25 266 LEU A C 1
ATOM 2176 O O . LEU A 1 266 ? -23.133 8.693 -9.338 1.00 39.25 266 LEU A O 1
ATOM 2180 N N . GLY A 1 267 ? -23.202 9.054 -7.123 1.00 39.50 267 GLY A N 1
ATOM 2181 C CA . GLY A 1 267 ? -24.143 7.974 -6.828 1.00 39.50 267 GLY A CA 1
ATOM 2182 C C . GLY A 1 267 ? -25.448 8.108 -7.625 1.00 39.50 267 GLY A C 1
ATOM 2183 O O . GLY A 1 267 ? -25.786 9.184 -8.112 1.00 39.50 267 GLY A O 1
ATOM 2184 N N . ASN A 1 268 ? -26.198 7.006 -7.717 1.00 41.47 268 ASN A N 1
ATOM 2185 C CA . ASN A 1 268 ? -27.401 6.819 -8.550 1.00 41.47 268 ASN A CA 1
ATOM 2186 C C . ASN A 1 268 ? -28.510 7.903 -8.464 1.00 41.47 268 ASN A C 1
ATOM 2188 O O . ASN A 1 268 ? -29.456 7.842 -9.247 1.00 41.47 268 ASN A O 1
ATOM 2192 N N . ASP A 1 269 ? -28.426 8.880 -7.558 1.00 40.03 269 ASP A N 1
ATOM 2193 C CA . ASP A 1 269 ? -29.501 9.828 -7.243 1.00 40.03 269 ASP A CA 1
ATOM 2194 C C . ASP A 1 269 ? -29.471 11.160 -8.020 1.00 40.03 269 ASP A C 1
ATOM 2196 O O . ASP A 1 269 ? -30.427 11.930 -7.937 1.00 40.03 269 ASP A O 1
ATOM 2200 N N . SER A 1 270 ? -28.456 11.447 -8.843 1.00 42.31 270 SER A N 1
ATOM 2201 C CA . SER A 1 270 ? -28.405 12.678 -9.665 1.00 42.31 270 SER A CA 1
ATOM 2202 C C . SER A 1 270 ? -28.829 12.469 -11.130 1.00 42.31 270 SER A C 1
ATOM 2204 O O . SER A 1 270 ? -28.373 13.153 -12.044 1.00 42.31 270 SER A O 1
ATOM 2206 N N . PHE A 1 271 ? -29.761 11.545 -11.375 1.00 43.59 271 PHE A N 1
ATOM 2207 C CA . PHE A 1 271 ? -30.156 11.106 -12.722 1.00 43.59 271 PHE A CA 1
ATOM 2208 C C . PHE A 1 271 ? -30.923 12.151 -13.569 1.00 43.59 271 PHE A C 1
ATOM 2210 O O . PHE A 1 271 ? -31.152 11.915 -14.751 1.00 43.59 271 PHE A O 1
ATOM 2217 N N . L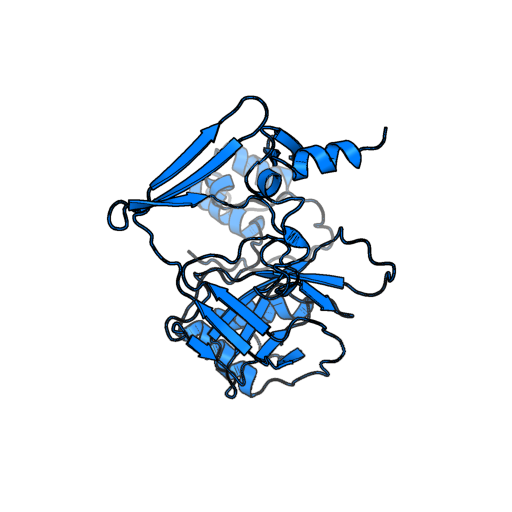YS A 1 272 ? -31.347 13.296 -13.005 1.00 40.00 272 LYS A N 1
ATOM 2218 C CA . LYS A 1 272 ? -32.274 14.237 -13.680 1.00 40.00 272 LYS A CA 1
ATOM 2219 C C . LYS A 1 272 ? -31.646 15.479 -14.327 1.00 40.00 272 LYS A C 1
ATOM 2221 O O . LYS A 1 272 ? -32.285 16.052 -15.201 1.00 40.00 272 LYS A O 1
ATOM 2226 N N . GLU A 1 273 ? -30.417 15.865 -13.984 1.00 39.31 273 GLU A N 1
ATOM 2227 C CA . GLU A 1 273 ? -29.664 16.908 -14.723 1.00 39.31 273 GLU A CA 1
ATOM 2228 C C . GLU A 1 273 ? -28.659 16.309 -15.736 1.00 39.31 273 GLU A C 1
ATOM 2230 O O . GLU A 1 273 ? -28.067 17.026 -16.538 1.00 39.31 273 GLU A O 1
ATOM 2235 N N . TRP A 1 274 ? -28.512 14.977 -15.755 1.00 46.28 274 TRP A N 1
ATOM 2236 C CA . TRP A 1 274 ? -27.454 14.227 -16.452 1.00 46.28 274 TRP A CA 1
ATOM 2237 C C . TRP A 1 274 ? -27.704 13.951 -17.953 1.00 46.28 274 TRP A C 1
ATOM 2239 O O . TRP A 1 274 ? -26.795 13.552 -18.684 1.00 46.28 274 TRP A O 1
ATOM 2249 N N . GLU A 1 275 ? -28.928 14.124 -18.460 1.00 43.75 275 GLU A N 1
ATOM 2250 C CA . GLU A 1 275 ? -29.291 13.668 -19.817 1.00 43.75 275 GLU A CA 1
ATOM 2251 C C . GLU A 1 275 ? -28.652 14.475 -20.966 1.00 43.75 275 GLU A C 1
ATOM 2253 O O . GLU A 1 275 ? -28.500 13.943 -22.070 1.00 43.75 275 GLU A O 1
ATOM 2258 N N . LEU A 1 276 ? -28.196 15.709 -20.716 1.00 43.28 276 LEU A N 1
ATOM 2259 C CA . LEU A 1 276 ? -27.669 16.608 -21.755 1.00 43.28 276 LEU A CA 1
ATOM 2260 C C . LEU A 1 276 ? -26.218 16.317 -22.199 1.00 43.28 276 LEU A C 1
ATOM 2262 O O . LEU A 1 276 ? -25.857 16.690 -23.311 1.00 43.28 276 LEU A O 1
ATOM 2266 N N . HIS A 1 277 ? -25.418 15.578 -21.416 1.00 49.16 277 HIS A N 1
ATOM 2267 C CA . HIS A 1 277 ? -24.033 15.180 -21.767 1.00 49.16 277 HIS A CA 1
ATOM 2268 C C . HIS A 1 277 ? -23.872 13.664 -22.021 1.00 49.16 277 HIS A C 1
ATOM 2270 O O . HIS A 1 277 ? -22.783 13.093 -21.940 1.00 49.16 277 HIS A O 1
ATOM 2276 N N . SER A 1 278 ? -24.972 12.970 -22.322 1.00 57.00 278 SER A N 1
ATOM 2277 C CA . SER A 1 278 ? -25.068 11.509 -22.198 1.00 57.00 278 SER A CA 1
ATOM 2278 C C . SER A 1 278 ? -24.278 10.674 -23.217 1.00 57.00 278 SER A C 1
ATOM 2280 O O . SER A 1 278 ? -24.012 9.507 -22.922 1.00 57.00 278 SER A O 1
ATOM 2282 N N . GLN A 1 279 ? -23.881 11.217 -24.378 1.00 61.84 279 GLN A N 1
ATOM 2283 C CA . GLN A 1 279 ? -23.146 10.454 -25.404 1.00 61.84 279 GLN A CA 1
ATOM 2284 C C . GLN A 1 279 ? -21.621 10.583 -25.319 1.00 61.84 279 GLN A C 1
ATOM 2286 O O . GLN A 1 279 ? -20.924 9.590 -25.519 1.00 61.84 279 GLN A O 1
ATOM 2291 N N . GLU A 1 280 ? -21.092 11.759 -24.976 1.00 66.94 280 GLU A N 1
ATOM 2292 C CA . GLU A 1 280 ? -19.643 12.014 -24.975 1.00 66.94 280 GLU A CA 1
ATOM 2293 C C . GLU A 1 280 ? -18.886 11.183 -23.934 1.00 66.94 280 GLU A C 1
ATOM 2295 O O . GLU A 1 280 ? -17.713 10.870 -24.128 1.00 66.94 280 GLU A O 1
ATOM 2300 N N . ARG A 1 281 ? -19.549 10.774 -22.847 1.00 74.81 281 ARG A N 1
ATOM 2301 C CA . ARG A 1 281 ? -18.959 9.917 -21.805 1.00 74.81 281 ARG A CA 1
ATOM 2302 C C . ARG A 1 281 ? -18.569 8.520 -22.295 1.00 74.81 281 ARG A C 1
ATOM 2304 O O . ARG A 1 281 ? -17.789 7.843 -21.641 1.00 74.81 281 ARG A O 1
ATOM 2311 N N . PHE A 1 282 ? -19.116 8.077 -23.426 1.00 81.75 282 PHE A N 1
ATOM 2312 C CA . PHE A 1 282 ? -18.774 6.794 -24.052 1.00 81.75 282 PHE A CA 1
ATOM 2313 C C . PHE A 1 282 ? -17.713 6.943 -25.154 1.00 81.75 282 PHE A C 1
ATOM 2315 O O . PHE A 1 282 ? -17.337 5.953 -25.782 1.00 81.75 282 PHE A O 1
ATOM 2322 N N . LEU A 1 283 ? -17.253 8.174 -25.405 1.00 85.94 283 LEU A N 1
ATOM 2323 C CA . LEU A 1 283 ? -16.262 8.507 -26.418 1.00 85.94 283 LEU A CA 1
ATOM 2324 C C . LEU A 1 283 ? -14.951 8.916 -25.736 1.00 85.94 283 LEU A C 1
ATOM 2326 O O . LEU A 1 283 ? -14.886 9.917 -25.018 1.00 85.94 283 LEU A O 1
ATOM 2330 N N . CYS A 1 284 ? -13.887 8.165 -25.999 1.00 87.62 284 CYS A N 1
ATOM 2331 C CA . CYS A 1 284 ? -12.528 8.540 -25.631 1.00 87.62 284 CYS A CA 1
ATOM 2332 C C . CYS A 1 284 ? -11.833 9.143 -26.857 1.00 87.62 284 CYS A C 1
ATOM 2334 O O . CYS A 1 284 ? -11.772 8.466 -27.877 1.00 87.62 284 CYS A O 1
ATOM 2336 N N . PRO A 1 285 ? -11.313 10.380 -26.825 1.00 90.12 285 PRO A N 1
ATOM 2337 C CA . PRO A 1 285 ? -10.571 10.928 -27.958 1.00 90.12 285 PRO A CA 1
ATOM 2338 C C . PRO A 1 285 ? -9.420 10.011 -28.396 1.00 90.12 285 PRO A C 1
ATOM 2340 O O . PRO A 1 285 ? -8.646 9.534 -27.569 1.00 90.12 285 PRO A O 1
ATOM 2343 N N . SER A 1 286 ? -9.268 9.774 -29.696 1.00 92.25 286 SER A N 1
ATOM 2344 C CA . SER A 1 286 ? -8.211 8.907 -30.241 1.00 92.25 286 SER A CA 1
ATOM 2345 C C . SER A 1 286 ? -6.889 9.665 -30.376 1.00 92.25 286 SER A C 1
ATOM 2347 O O . SER A 1 286 ? -6.334 9.807 -31.462 1.00 92.25 286 SER A O 1
ATOM 2349 N N . VAL A 1 287 ? -6.403 10.197 -29.255 1.00 90.81 287 VAL A N 1
ATOM 2350 C CA . VAL A 1 287 ? -5.228 11.070 -29.175 1.00 90.81 287 VAL A CA 1
ATOM 2351 C C . VAL A 1 287 ? -4.217 10.483 -28.196 1.00 90.81 287 VAL A C 1
ATOM 2353 O O . VAL A 1 287 ? -4.590 9.920 -27.166 1.00 90.81 287 VAL A O 1
ATOM 2356 N N . ILE A 1 288 ? -2.935 10.635 -28.523 1.00 92.12 288 ILE A N 1
ATOM 2357 C CA . ILE A 1 288 ? -1.801 10.323 -27.654 1.00 92.12 288 ILE A CA 1
ATOM 2358 C C . ILE A 1 288 ? -0.957 11.586 -27.467 1.00 92.12 288 ILE A C 1
ATOM 2360 O O . ILE A 1 288 ? -0.706 12.320 -28.421 1.00 92.12 288 ILE A O 1
ATOM 2364 N N . GLY A 1 289 ? -0.516 11.832 -26.240 1.00 88.69 289 GLY A N 1
ATOM 2365 C CA . GLY A 1 289 ? 0.434 12.881 -25.886 1.00 88.69 289 GLY A CA 1
ATOM 2366 C C . GLY A 1 289 ? 1.652 12.295 -25.179 1.00 88.69 289 GLY A C 1
ATOM 2367 O O . GLY A 1 289 ? 1.611 11.182 -24.655 1.00 88.69 289 GLY A O 1
ATOM 2368 N N . VAL A 1 290 ? 2.750 13.047 -25.148 1.00 89.19 290 VAL A N 1
ATOM 2369 C CA . VAL A 1 290 ? 3.940 12.692 -24.362 1.00 89.19 290 VAL A CA 1
ATOM 2370 C C . VAL A 1 290 ? 3.861 13.412 -23.024 1.00 89.19 290 VAL A C 1
ATOM 2372 O O . VAL A 1 290 ? 3.829 14.638 -22.984 1.00 89.19 290 VAL A O 1
ATOM 2375 N N . LYS A 1 291 ? 3.846 12.652 -21.930 1.00 83.75 291 LYS A N 1
ATOM 2376 C CA . LYS A 1 291 ? 3.803 13.191 -20.568 1.00 83.75 291 LYS A CA 1
ATOM 2377 C C . LYS A 1 291 ? 5.191 13.558 -20.062 1.00 83.75 291 LYS A C 1
ATOM 2379 O O . LYS A 1 291 ? 5.384 14.634 -19.508 1.00 83.75 291 LYS A O 1
ATOM 2384 N N . GLN A 1 292 ? 6.159 12.659 -20.240 1.00 84.12 292 GLN A N 1
ATOM 2385 C CA . GLN A 1 292 ? 7.536 12.859 -19.796 1.00 84.12 292 GLN A CA 1
ATOM 2386 C C . GLN A 1 292 ? 8.509 12.000 -20.610 1.00 84.12 292 GLN A C 1
ATOM 2388 O O . GLN A 1 292 ? 8.173 10.907 -21.065 1.00 84.12 292 GLN A O 1
ATOM 2393 N N . ILE A 1 293 ? 9.739 12.493 -20.755 1.00 86.19 293 ILE A N 1
ATOM 2394 C CA . ILE A 1 293 ? 10.877 11.742 -21.289 1.00 86.19 293 ILE A CA 1
ATOM 2395 C C . ILE A 1 293 ? 11.933 11.646 -20.181 1.00 86.19 293 ILE A C 1
ATOM 2397 O O . ILE A 1 293 ? 12.370 12.670 -19.657 1.00 86.19 293 ILE A O 1
ATOM 2401 N N . ASP A 1 294 ? 12.337 10.427 -19.826 1.00 83.00 294 ASP A N 1
ATOM 2402 C CA . ASP A 1 294 ? 13.427 10.149 -18.884 1.00 83.00 294 ASP A CA 1
ATOM 2403 C C . ASP A 1 294 ? 14.466 9.231 -19.544 1.00 83.00 294 ASP A C 1
ATOM 2405 O O . ASP A 1 294 ? 14.286 8.014 -19.674 1.00 83.00 294 ASP A O 1
ATOM 2409 N N . GLY A 1 295 ? 15.544 9.840 -20.045 1.00 83.62 295 GLY A N 1
ATOM 2410 C CA . GLY A 1 295 ? 16.549 9.159 -20.859 1.00 83.62 295 GLY A CA 1
ATOM 2411 C C . GLY A 1 295 ? 15.925 8.516 -22.102 1.00 83.62 295 GLY A C 1
ATOM 2412 O O . GLY A 1 295 ? 15.431 9.213 -22.983 1.00 83.62 295 GLY A O 1
ATOM 2413 N N . ASN A 1 296 ? 15.937 7.180 -22.154 1.00 83.88 296 ASN A N 1
ATOM 2414 C CA . ASN A 1 296 ? 15.362 6.392 -23.254 1.00 83.88 296 ASN A CA 1
ATOM 2415 C C . ASN A 1 296 ? 13.925 5.905 -22.982 1.00 83.88 296 ASN A C 1
ATOM 2417 O O . ASN A 1 296 ? 13.401 5.101 -23.753 1.00 83.88 296 ASN A O 1
ATOM 2421 N N . LYS A 1 297 ? 13.289 6.330 -21.884 1.00 80.81 297 LYS A N 1
AT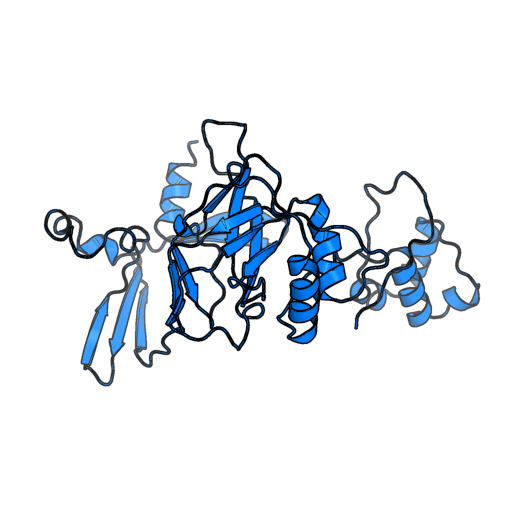OM 2422 C CA . LYS A 1 297 ? 11.900 5.976 -21.563 1.00 80.81 297 LYS A CA 1
ATOM 2423 C C . LYS A 1 297 ? 10.979 7.156 -21.850 1.00 80.81 297 LYS A C 1
ATOM 2425 O O . LYS A 1 297 ? 11.222 8.260 -21.372 1.00 80.81 297 LYS A O 1
ATOM 2430 N N . ILE A 1 298 ? 9.917 6.896 -22.607 1.00 85.19 298 ILE A N 1
ATOM 2431 C CA . ILE A 1 298 ? 8.866 7.867 -22.921 1.00 85.19 298 ILE A CA 1
ATOM 2432 C C . ILE A 1 298 ? 7.592 7.413 -22.208 1.00 85.19 298 ILE A C 1
ATOM 2434 O O . ILE A 1 298 ? 7.156 6.276 -22.391 1.00 85.19 298 ILE A O 1
ATOM 2438 N N . GLU A 1 299 ? 7.018 8.286 -21.386 1.00 84.69 299 GLU A N 1
ATOM 2439 C CA . GLU A 1 299 ? 5.709 8.091 -20.760 1.00 84.69 299 GLU A CA 1
ATOM 2440 C C . GLU A 1 2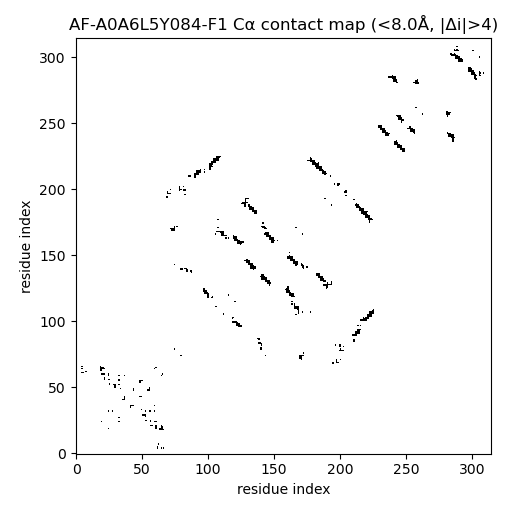99 ? 4.648 8.816 -21.596 1.00 84.69 299 GLU A C 1
ATOM 2442 O O . GLU A 1 299 ? 4.791 10.004 -21.896 1.00 84.69 299 GLU A O 1
ATOM 2447 N N . PHE A 1 300 ? 3.592 8.100 -21.982 1.00 87.81 300 PHE A N 1
ATOM 2448 C CA . PHE A 1 300 ? 2.506 8.619 -22.813 1.00 87.81 300 PHE A CA 1
ATOM 2449 C C . PHE A 1 300 ? 1.234 8.851 -21.991 1.00 87.81 300 PHE A C 1
ATOM 2451 O O . PHE A 1 300 ? 0.969 8.129 -21.033 1.00 87.81 300 PHE A O 1
ATOM 2458 N N . ILE A 1 301 ? 0.444 9.835 -22.411 1.00 86.12 301 ILE A N 1
ATOM 2459 C CA . ILE A 1 301 ? -0.933 10.108 -21.970 1.00 86.12 301 ILE A CA 1
ATOM 2460 C C . ILE A 1 301 ? -1.878 9.916 -23.150 1.00 86.12 301 ILE A C 1
ATOM 2462 O O . ILE A 1 301 ? -1.462 10.041 -24.301 1.00 86.12 301 ILE A O 1
ATOM 2466 N N . TYR A 1 302 ? -3.145 9.619 -22.881 1.00 87.56 302 TYR A N 1
ATOM 2467 C CA . TYR A 1 302 ? -4.119 9.260 -23.913 1.00 87.56 302 TYR A CA 1
ATOM 2468 C C . TYR A 1 302 ? -5.452 9.973 -23.687 1.00 87.56 302 TYR A C 1
ATOM 2470 O O . TYR A 1 302 ? -5.758 10.416 -22.581 1.00 87.56 302 TYR A O 1
ATOM 2478 N N . GLY A 1 303 ? -6.275 10.064 -24.730 1.00 87.69 303 GLY A N 1
ATOM 2479 C CA . GLY A 1 303 ? -7.661 10.498 -24.583 1.00 87.69 303 GLY A CA 1
ATOM 2480 C C . GLY A 1 303 ? -7.810 11.936 -24.101 1.00 87.69 303 GLY A C 1
ATOM 2481 O O . GLY A 1 303 ? -7.138 12.848 -24.585 1.00 87.69 303 GLY A O 1
ATOM 2482 N N . ARG A 1 304 ? -8.730 12.146 -23.153 1.00 83.69 304 ARG A N 1
ATOM 2483 C CA . ARG A 1 304 ? -9.028 13.477 -22.602 1.00 83.69 304 ARG A CA 1
ATOM 2484 C C . ARG A 1 304 ? -7.829 14.076 -21.868 1.00 83.69 304 ARG A C 1
ATOM 2486 O O . ARG A 1 304 ? -7.573 15.262 -22.041 1.00 83.69 304 ARG A O 1
ATOM 2493 N N . GLU A 1 305 ? -7.048 13.259 -21.159 1.00 81.31 305 GLU A N 1
ATOM 2494 C CA . GLU A 1 305 ? -5.833 13.715 -20.469 1.00 81.31 305 GLU A CA 1
ATOM 2495 C C . GLU A 1 305 ? -4.816 14.324 -21.440 1.00 81.31 305 GLU A C 1
ATOM 2497 O O . GLU A 1 305 ? -4.202 15.344 -21.136 1.00 81.31 305 GLU A O 1
ATOM 2502 N N . ALA A 1 306 ? -4.661 13.739 -22.634 1.00 86.56 306 ALA A N 1
ATOM 2503 C CA . ALA A 1 306 ? -3.777 14.281 -23.666 1.00 86.56 306 ALA A CA 1
ATOM 2504 C C . ALA A 1 306 ? -4.249 15.657 -24.169 1.00 86.56 306 ALA A C 1
ATOM 2506 O O . ALA A 1 306 ? -3.436 16.570 -24.309 1.00 86.56 306 ALA A O 1
ATOM 2507 N N . ILE A 1 307 ? -5.559 15.829 -24.375 1.00 85.19 307 ILE A N 1
ATOM 2508 C CA . ILE A 1 307 ? -6.154 17.113 -24.788 1.00 85.19 307 ILE A CA 1
ATOM 2509 C C . ILE A 1 307 ? -6.018 18.168 -23.682 1.00 85.19 307 ILE A C 1
ATOM 2511 O O . ILE A 1 307 ? -5.742 19.336 -23.951 1.00 85.19 307 ILE A O 1
ATOM 2515 N N . GLU A 1 308 ? -6.229 17.789 -22.423 1.00 82.94 308 GLU A N 1
ATOM 2516 C CA . GLU A 1 308 ? -6.091 18.704 -21.287 1.00 82.94 308 GLU A CA 1
ATOM 2517 C C . GLU A 1 308 ? -4.642 19.124 -21.060 1.00 82.94 308 GLU A C 1
ATOM 2519 O O . GLU A 1 308 ? -4.377 20.300 -20.803 1.00 82.94 308 GLU A O 1
ATOM 2524 N N . ALA A 1 309 ? -3.694 18.196 -21.201 1.00 81.62 309 ALA A N 1
ATOM 2525 C CA . ALA A 1 309 ? -2.275 18.510 -21.134 1.00 81.62 309 ALA A CA 1
ATOM 2526 C C . ALA A 1 309 ? -1.860 19.506 -22.229 1.00 81.62 309 ALA A C 1
ATOM 2528 O O . ALA A 1 309 ? -1.073 20.409 -21.948 1.00 81.62 309 ALA A O 1
ATOM 2529 N N . GLU A 1 310 ? -2.420 19.402 -23.439 1.00 80.56 310 GLU A N 1
ATOM 2530 C CA . GLU A 1 310 ? -2.213 20.387 -24.509 1.00 80.56 310 GLU A CA 1
ATOM 2531 C C . GLU A 1 310 ? -2.777 21.764 -24.123 1.00 80.56 310 GLU A C 1
ATOM 2533 O O . GLU A 1 310 ? -2.067 22.762 -24.207 1.00 80.56 310 GLU A O 1
ATOM 2538 N N . LYS A 1 311 ? -4.017 21.832 -23.617 1.00 77.69 311 LYS A N 1
ATOM 2539 C CA . LYS A 1 311 ? -4.652 23.097 -23.189 1.00 77.69 311 LYS A CA 1
ATOM 2540 C C . LYS A 1 311 ? -3.910 23.797 -22.048 1.00 77.69 311 LYS A C 1
ATOM 2542 O O . LYS A 1 311 ? -3.868 25.024 -22.005 1.00 77.69 311 LYS A O 1
ATOM 2547 N N . ASN A 1 312 ? -3.358 23.022 -21.117 1.00 71.19 312 ASN A N 1
ATOM 2548 C CA . ASN A 1 312 ? -2.604 23.530 -19.970 1.00 71.19 312 ASN A CA 1
ATOM 2549 C C . ASN A 1 312 ? -1.139 23.842 -20.314 1.00 71.19 312 ASN A C 1
ATOM 2551 O O . ASN A 1 312 ? -0.477 24.565 -19.567 1.00 71.19 312 ASN A O 1
ATOM 2555 N N . SER A 1 313 ? -0.641 23.344 -21.448 1.00 62.97 313 SER A N 1
ATOM 2556 C CA . SER A 1 313 ? 0.632 23.752 -22.045 1.00 62.97 313 SER A CA 1
ATOM 2557 C C . SER A 1 313 ? 0.445 25.090 -22.766 1.00 62.97 313 SER A C 1
ATOM 2559 O O . SER A 1 313 ? 0.477 25.171 -23.990 1.00 62.97 313 SER A O 1
ATOM 2561 N N . ILE A 1 314 ? 0.180 26.153 -22.005 1.00 40.47 314 ILE A N 1
ATOM 2562 C CA . ILE A 1 314 ? 0.105 27.5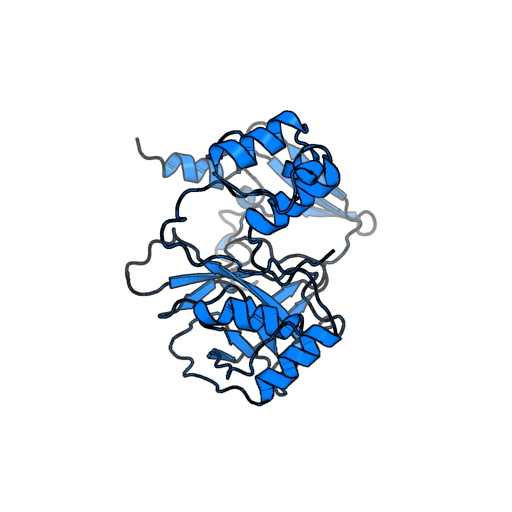12 -22.551 1.00 40.47 314 ILE A CA 1
ATOM 2563 C C . ILE A 1 314 ? 1.508 27.892 -23.055 1.00 40.47 314 ILE A C 1
ATOM 2565 O O . ILE A 1 314 ? 2.462 27.871 -22.275 1.00 40.47 314 ILE A O 1
ATOM 2569 N N . PHE A 1 315 ? 1.611 28.188 -24.355 1.00 39.88 315 PHE A N 1
ATOM 2570 C CA . PHE A 1 315 ? 2.790 28.775 -25.006 1.00 39.88 315 PHE A CA 1
ATOM 2571 C C . PHE A 1 315 ? 3.214 30.111 -24.390 1.00 39.88 315 PHE A C 1
ATOM 2573 O O . PHE A 1 315 ? 2.316 30.901 -24.012 1.00 39.88 315 PHE A O 1
#

pLDDT: mean 78.83, std 17.28, range [29.14, 96.69]

Organism: NCBI:txid2606634

Foldseek 3Di:
DDDDQDPDDPDPDPPDDDADALVRQLPDDLVVLVVVCVVVVPDDPDPVCSVDSNSSSVVSCSVRNDPDLQDDPFDDPVLLVLLLVLVLQFAADDQVFKDAALAEEAALAAKQDPDPPVRQKMKGLAAWAQWKFKAAPSSRGFFIWGWAWDPPDDDPDPRITMIGIIGDSRGGDPPDDADKDARIKIKIAHRVCRSVSSCSSVVNDPDDDHGYTYIDGHGIYGYHYDDDAPWDWDWDQDPFWIFIWTAHPVVRDIGTDFPDPCPVVDPPPPPPVPPPCPPCRRTFTQDKDFPDDDPPDTDIDGGPVRVVVVVVPDD

Nearest PDB structures (foldseek):
  9axq-assembly4_E  TM=3.479E-01  e=4.972E-01  Mus musculus
  5mxa-assembly1_A  TM=2.976E-01  e=5.271E-01  Homo sapiens
  6kyq-assembly2_B  TM=2.389E-01  e=9.729E+00  Homo sapiens
  6kyr-assembly2_B  TM=2.192E-01  e=7.268E+00  Homo sapiens

Radius of gyration: 25.36 Å; Cα contacts (8 Å, |Δi|>4): 500; chains: 1; bounding box: 79×44×59 Å

Secondary structure (DSSP, 8-state):
---PPP-----S--TTPPPB-HHHHHTS-HHHHHHHHHHTTPPPS-SGGGG-HHHHHHHHHHHHB--PPP---S--HHHHHHHHHHHTTSEEEPGGGEEE-SEEEEETTS---S---GGGEEEESS-EEEEEEEE-TT--EEEEEEEEE-TT---S-TT-EEEEEEEEEEEE-TT--SEEE-SEEEEEEEGGGHHHHHHHHTT--SS-PPPEEEEEEESEEEEE------PEEEEEE-SSEEEEEEE-TTT--EEEPP--GGGGTS-TT-TTTGGGGTTGGG-EE--EEEEEEETTEEEEEEHHHHHHHHHHS--

Solvent-accessible surface area (backbone atoms only — not comparable to full-atom values): 18459 Å² total; per-residue (Å²): 140,88,79,86,71,68,91,80,74,98,65,99,76,74,89,81,69,86,60,34,53,60,68,62,41,66,72,46,52,56,72,55,55,50,47,52,31,62,80,67,72,53,82,67,98,46,77,69,45,76,74,35,56,68,65,37,29,52,53,46,29,55,75,39,37,52,83,70,76,81,69,86,82,56,62,47,74,67,30,44,51,47,38,20,60,55,50,68,77,34,48,79,47,81,41,91,47,58,49,62,56,39,56,45,77,42,49,57,77,38,56,52,66,95,63,86,54,72,55,40,35,34,40,22,70,57,64,65,17,55,48,31,35,36,22,44,84,79,36,45,64,42,32,48,28,39,41,41,80,51,91,80,73,91,56,100,57,95,71,57,47,41,29,39,58,32,38,50,36,55,24,42,39,89,84,61,58,73,45,79,45,63,65,33,31,41,36,37,30,47,41,89,47,37,68,56,52,42,27,38,32,74,68,64,60,91,64,95,69,87,53,60,32,32,56,45,71,28,71,34,39,38,34,38,68,73,81,86,70,86,47,46,80,45,73,48,84,43,84,64,37,28,36,40,28,35,38,30,81,89,75,74,43,76,44,76,41,69,68,45,84,68,64,78,78,60,62,91,83,62,70,83,82,51,73,87,64,64,65,61,38,38,46,32,43,56,44,76,32,80,72,49,75,59,92,94,43,76,42,71,36,49,23,64,59,24,55,50,52,54,69,70,57,71,127

Sequence (315 aa):
MLYETYKLGKNRSDKLKKRYTYEELEQLELPQLRAICKNRAIKTPTVELLNKKEELADFLYHYLGEIREIQIVSWGEEESSRLSRKLKNAEAKQTEQIVMSQNIKLYRDLNSFDEPDTKYKVTANIKLGTYALLVDEKKNILAIMTVREIKNMSVSNKEKNNYLLGVKRVCVSKGLKKGTYYNLAVLFFEEEKTEELVKTYYGMEKKQRAFSYYEVAMDEVEVKEAQLTDEVLIIDYGTSFTTAGTYGMETGQMKKIVFDSQAEELGNDSFKEWELHSQERFLCPSVIGVKQIDGNKIEFIYGREAIEAEKNSIF

Mean predicted aligned error: 15.18 Å